Protein 9DEG (pdb70)

Foldseek 3Di:
DDLVVLLVVLVLLLVLVQVLLCLQVVDDGDVVLSVLVSVLLSVVCVVCVVCNVVSSVLSVLNSVLSVVCVVVSDHHLVVSVVSQVVVHDVSVVSQVVSLVSSLVSLVVCLPVVCVVVVHDSVLSVQLSVQQVVCVVVSNGRSNSNVVSVVVRVVVVD/DDLVVLLVVLPLLLVLVQVLLCLLQVHDGDVVLSVLVSVLSSVVCVVCVVCNVVVSVLSVLNSVLSVVCVVVSDHHLVSSVVSQVVVPVVSVVSQVVSLVSSLVSLVVCLPVVCVSVVHDSVLSVQLSVQLVVCVVVSRGSSNRNVVSVVVRVVVVD

B-factor: mean 33.16, std 9.12, range [16.99, 82.11]

Secondary structure (DSSP, 8-state):
--HHHHHHHTHHHHHHHHHHHHHHHTS---HHHHHHHHHHHHHHHHH-GGGHHHHHHHHHHHHHHHHHHHHTT--SHHHHHHHHHHH-HHHHHHHHHHHHHHHHHHHH-HHHHHHHHT--HHHHHHHHHHHHHHHHTTS-HHHHHHHHHHHHHHTT-/--HHHHHHHTHHHHHHHHHHHHHHHT----HHHHHHHHHHHHHHHHH-GGGHHHHHHHHHHHHHHHHHHHHTT--SHHHHHHHHHHH-HHHHHHHHHHHHHHHHHHHH-HHHHHHHHT--HHHHHHHHHHHHHHHHTTS-HHHHHHHHHHHHHHTT-

Radius of gyration: 20.29 Å; Cα contacts (8 Å, |Δi|>4): 354; chains: 2; bounding box: 41×62×37 Å

Structure (mmCIF, N/CA/C/O backbone):
data_9DEG
#
_entry.id   9DEG
#
_cell.length_a   35.811
_cell.length_b   82.032
_cell.length_c   101.875
_cell.angle_alpha   90.000
_cell.angle_beta   90.000
_cell.angle_gamma   90.000
#
_symmetry.space_group_name_H-M   'P 21 21 21'
#
loop_
_entity.id
_entity.type
_entity.pdbx_description
1 polymer Win1
2 non-polymer 'ACETATE ION'
3 water water
#
loop_
_atom_site.group_PDB
_atom_site.id
_atom_site.type_symbol
_atom_site.label_atom_id
_atom_site.label_alt_id
_atom_site.label_comp_id
_atom_site.label_asym_id
_atom_site.label_entity_id
_atom_site.label_seq_id
_atom_site.pdbx_PDB_ins_code
_atom_site.Cartn_x
_atom_site.Cartn_y
_atom_site.Cartn_z
_atom_site.occupancy
_atom_site.B_iso_or_equiv
_atom_site.auth_seq_id
_atom_site.auth_comp_id
_atom_site.auth_asym_id
_atom_site.auth_atom_id
_atom_site.pdbx_PDB_model_num
ATOM 1 N N . LEU A 1 1 ? 1.28300 2.01100 0.31300 1.000 44.18002 1 LEU A N 1
ATOM 2 C CA . LEU A 1 1 ? 2.64100 1.47300 0.23500 1.000 49.44919 1 LEU A CA 1
ATOM 3 C C . LEU A 1 1 ? 3.05800 1.26600 -1.22600 1.000 47.84691 1 LEU A C 1
ATOM 4 O O . LEU A 1 1 ? 3.96400 1.94400 -1.71000 1.000 50.84039 1 LEU A O 1
ATOM 9 N N . SER A 1 2 ? 2.40200 0.35200 -1.93600 1.000 46.10433 2 SER A N 1
ATOM 10 C CA . SER A 1 2 ? 2.73100 0.10900 -3.33600 1.000 42.24475 2 SER A CA 1
ATOM 11 C C . SER A 1 2 ? 1.98300 1.08100 -4.25200 1.000 43.44397 2 SER A C 1
ATOM 12 O O . SER A 1 2 ? 1.02000 1.74100 -3.84100 1.000 42.08880 2 SER A O 1
ATOM 15 N N . ASP A 1 3 ? 2.44900 1.16400 -5.50800 1.000 34.63081 3 ASP A N 1
ATOM 16 C CA . ASP A 1 3 ? 1.83900 2.06000 -6.49300 1.000 39.90063 3 ASP A CA 1
ATOM 17 C C . ASP A 1 3 ? 0.35500 1.76300 -6.68400 1.000 43.06644 3 ASP A C 1
ATOM 18 O O . ASP A 1 3 ? -0.47200 2.68200 -6.75400 1.000 42.71161 3 ASP A O 1
ATOM 23 N N . ARG A 1 4 ? 0.00400 0.48400 -6.80900 1.000 45.91415 4 ARG A N 1
ATOM 24 C CA . ARG A 1 4 ? -1.40100 0.12100 -6.96200 1.000 44.55510 4 ARG A CA 1
ATOM 25 C C . ARG A 1 4 ? -2.19700 0.48200 -5.71700 1.000 38.15817 4 ARG A C 1
ATOM 26 O O . ARG A 1 4 ? -3.34100 0.94400 -5.81100 1.000 41.21806 4 ARG A O 1
ATOM 34 N N . GLU A 1 5 ? -1.60800 0.27200 -4.53800 1.000 39.18866 5 GLU A N 1
ATOM 35 C CA . GLU A 1 5 ? -2.26800 0.66800 -3.30100 1.000 37.84240 5 GLU A CA 1
ATOM 36 C C . GLU A 1 5 ? -2.41700 2.18300 -3.21400 1.000 36.80927 5 GLU A C 1
ATOM 37 O O . GLU A 1 5 ? -3.42700 2.68000 -2.69800 1.000 36.16918 5 GLU A O 1
ATOM 43 N N . LEU A 1 6 ? -1.41400 2.94000 -3.68300 1.000 33.72028 6 LEU A N 1
ATOM 44 C CA . LEU A 1 6 ? -1.58800 4.39200 -3.75700 1.000 36.16304 6 LEU A CA 1
ATOM 45 C C . LEU A 1 6 ? -2.81100 4.73700 -4.59400 1.000 32.00127 6 LEU A C 1
ATOM 46 O O . LEU A 1 6 ? -3.68500 5.49200 -4.15700 1.000 29.27951 6 LEU A O 1
ATOM 51 N N . GLU A 1 7 ? -2.91300 4.14800 -5.78800 1.000 32.16315 7 GLU A N 1
ATOM 52 C CA . GLU A 1 7 ? -4.01500 4.49900 -6.67900 1.000 36.36415 7 GLU A CA 1
ATOM 53 C C . GLU A 1 7 ? -5.36100 4.15300 -6.05600 1.000 32.02372 7 GLU A C 1
ATOM 54 O O . GLU A 1 7 ? -6.30700 4.95700 -6.10100 1.000 26.27335 7 GLU A O 1
ATOM 60 N N . ALA A 1 8 ? -5.46300 2.95100 -5.47800 1.000 30.25284 8 ALA A N 1
ATOM 61 C CA . ALA A 1 8 ? -6.68600 2.53200 -4.79700 1.000 34.67280 8 ALA A CA 1
ATOM 62 C C . ALA A 1 8 ? -7.04500 3.47700 -3.65600 1.000 31.42870 8 ALA A C 1
ATOM 63 O O . ALA A 1 8 ? -8.21400 3.85500 -3.49400 1.000 26.34722 8 ALA A O 1
ATOM 65 N N . SER A 1 9 ? -6.05400 3.86900 -2.85300 1.000 28.89949 9 SER A N 1
ATOM 66 C CA . SER A 1 9 ? -6.33000 4.76700 -1.74000 1.000 33.44462 9 SER A CA 1
ATOM 67 C C . SER A 1 9 ? -6.82500 6.12800 -2.21900 1.000 35.72912 9 SER A C 1
ATOM 68 O O . SER A 1 9 ? -7.49400 6.83500 -1.46000 1.000 31.06979 9 SER A O 1
ATOM 71 N N . LEU A 1 10 ? -6.51100 6.49800 -3.46200 1.000 28.21319 10 LEU A N 1
ATOM 72 C CA . LEU A 1 10 ? -6.93900 7.73900 -4.09300 1.000 30.73720 10 LEU A CA 1
ATOM 73 C C . LEU A 1 10 ? -8.23900 7.58400 -4.87700 1.000 32.82246 10 LEU A C 1
ATOM 74 O O . LEU A 1 10 ? -8.53400 8.42000 -5.73800 1.000 24.61797 10 LEU A O 1
ATOM 79 N N . GLN A 1 11 ? -9.00400 6.52600 -4.59800 1.000 26.25616 11 GLN A N 1
ATOM 80 C CA . GLN A 1 11 ? -10.21900 6.24500 -5.34800 1.000 28.52997 11 GLN A CA 1
ATOM 81 C C . GLN A 1 11 ? -11.17000 7.43700 -5.37400 1.000 28.36873 11 GLN A C 1
ATOM 82 O O . GLN A 1 11 ? -11.81200 7.69700 -6.39800 1.000 25.99279 11 GLN A O 1
ATOM 88 N N . ALA A 1 12 ? -11.28200 8.16500 -4.24800 1.000 26.35952 12 ALA A N 1
ATOM 89 C CA . ALA A 1 12 ? -12.14200 9.35000 -4.18900 1.000 33.56952 12 ALA A CA 1
ATOM 90 C C . ALA A 1 12 ? -11.70600 10.42700 -5.17000 1.000 31.12889 12 ALA A C 1
ATOM 91 O O . ALA A 1 12 ? -12.55100 11.16400 -5.68100 1.000 27.58471 12 ALA A O 1
ATOM 93 N N . PHE A 1 13 ? -10.40100 10.55100 -5.42600 1.000 27.42344 13 PHE A N 1
ATOM 94 C CA . PHE A 1 13 ? -9.93500 11.55100 -6.38100 1.000 27.57589 13 PHE A CA 1
ATOM 95 C C . PHE A 1 13 ? -10.44800 11.25100 -7.78700 1.000 29.85533 13 PHE A C 1
ATOM 96 O O . PHE A 1 13 ? -11.02000 12.12700 -8.45500 1.000 24.95239 13 PHE A O 1
ATOM 104 N N . PHE A 1 14 ? -10.19400 10.02300 -8.27600 1.000 22.38872 14 PHE A N 1
ATOM 105 C CA . PHE A 1 14 ? -10.58500 9.65300 -9.63400 1.000 27.38927 14 PHE A CA 1
ATOM 106 C C . PHE A 1 14 ? -12.09000 9.77000 -9.82700 1.000 26.31522 14 PHE A C 1
ATOM 107 O O . PHE A 1 14 ? -12.55000 10.16100 -10.90700 1.000 28.00754 14 PHE A O 1
ATOM 115 N N . GLU A 1 15 ? -12.86700 9.48300 -8.78600 1.000 28.57187 15 GLU A N 1
ATOM 116 C CA . GLU A 1 15 ? -14.30400 9.68400 -8.86900 1.000 28.79314 15 GLU A CA 1
ATOM 117 C C . GLU A 1 15 ? -14.65100 11.16400 -9.00200 1.000 28.36517 15 GLU A C 1
ATOM 118 O O . GLU A 1 15 ? -15.45600 11.54600 -9.85500 1.000 21.98871 15 GLU A O 1
ATOM 124 N N . VAL A 1 16 ? -14.08900 12.02000 -8.14300 1.000 23.77426 16 VAL A N 1
ATOM 125 C CA . VAL A 1 16 ? -14.53100 13.41000 -8.23400 1.000 28.08609 16 VAL A CA 1
ATOM 126 C C . VAL A 1 16 ? -13.89100 14.08300 -9.44500 1.000 25.87589 16 VAL A C 1
ATOM 127 O O . VAL A 1 16 ? -14.46600 15.01900 -10.01400 1.000 27.35545 16 VAL A O 1
ATOM 131 N N . HIS A 1 17 ? -12.72200 13.59700 -9.88800 1.000 22.46483 17 HIS A N 1
ATOM 132 C CA . HIS A 1 17 ? -12.07500 14.19800 -11.05000 1.000 25.90275 17 HIS A CA 1
ATOM 133 C C . HIS A 1 17 ? -12.87400 13.92400 -12.31300 1.000 28.38619 17 HIS A C 1
ATOM 134 O O . HIS A 1 17 ? -13.15600 14.84500 -13.08000 1.000 25.94739 17 HIS A O 1
ATOM 141 N N . THR A 1 18 ? -13.29100 12.66900 -12.53200 1.000 24.59579 18 THR A N 1
ATOM 142 C CA . THR A 1 18 ? -14.08000 12.41000 -13.72900 1.000 26.26326 18 THR A CA 1
ATOM 143 C C . THR A 1 18 ? -15.46000 13.05800 -13.63100 1.000 25.58866 18 THR A C 1
ATOM 144 O O . THR A 1 18 ? -15.96300 13.58400 -14.62200 1.000 25.16534 18 THR A O 1
ATOM 148 N N . ARG A 1 19 ? -16.06600 13.08500 -12.44200 1.000 24.84069 19 ARG A N 1
ATOM 149 C CA . ARG A 1 19 ? -17.39400 13.68100 -12.33400 1.000 31.77275 19 ARG A CA 1
ATOM 150 C C . ARG A 1 19 ? -17.34400 15.19100 -12.55600 1.000 28.79869 19 ARG A C 1
ATOM 151 O O . ARG A 1 19 ? -18.20300 15.75100 -13.25300 1.000 22.11132 19 ARG A O 1
ATOM 159 N N . LEU A 1 20 ? -16.34300 15.86600 -11.98600 1.000 26.41699 20 LEU A N 1
ATOM 160 C CA . LEU A 1 20 ? -16.21100 17.30000 -12.21800 1.000 26.11345 20 LEU A CA 1
ATOM 161 C C . LEU A 1 20 ? -15.94700 17.59400 -13.69700 1.000 25.66968 20 LEU A C 1
ATOM 162 O O . LEU A 1 20 ? -16.64000 18.41300 -14.30200 1.000 23.79593 20 LEU A O 1
ATOM 167 N N . VAL A 1 21 ? -14.97700 16.90400 -14.31200 1.000 26.29401 21 VAL A N 1
ATOM 168 C CA . VAL A 1 21 ? -14.65600 17.18800 -15.71500 1.000 23.33572 21 VAL A CA 1
ATOM 169 C C . VAL A 1 21 ? -15.86800 16.97300 -16.61700 1.000 22.88271 21 VAL A C 1
ATOM 170 O O . VAL A 1 21 ? -16.08300 17.72600 -17.57600 1.000 24.22207 21 VAL A O 1
ATOM 174 N N . HIS A 1 22 ? -16.66400 15.93800 -16.35100 1.000 26.46212 22 HIS A N 1
ATOM 175 C CA . HIS A 1 22 ? -17.83000 15.69000 -17.20100 1.000 27.60191 22 HIS A CA 1
ATOM 176 C C . HIS A 1 22 ? -18.94300 16.68900 -16.91600 1.000 28.15835 22 HIS A C 1
ATOM 177 O O . HIS A 1 22 ? -19.73900 16.99700 -17.81200 1.000 26.01379 22 HIS A O 1
ATOM 184 N N . ARG A 1 23 ? -19.02100 17.18300 -15.67400 1.000 23.17130 23 ARG A N 1
ATOM 185 C CA . ARG A 1 23 ? -19.93000 18.27800 -15.35400 1.000 29.81117 23 ARG A CA 1
ATOM 186 C C . ARG A 1 23 ? -19.55900 19.52300 -16.15000 1.000 28.56086 23 ARG A C 1
ATOM 187 O O . ARG A 1 23 ? -20.41400 20.14100 -16.78900 1.000 23.19811 23 ARG A O 1
ATOM 195 N N . LEU A 1 24 ? -18.26800 19.88500 -16.13900 1.000 24.48751 24 LEU A N 1
ATOM 196 C CA . LEU A 1 24 ? -17.77900 20.98400 -16.96500 1.000 24.75993 24 LEU A CA 1
ATOM 197 C C . LEU A 1 24 ? -18.13900 20.79200 -18.43400 1.000 27.35802 24 LEU A C 1
ATOM 198 O O . LEU A 1 24 ? -18.62700 21.72500 -19.08700 1.000 24.08070 24 LEU A O 1
ATOM 203 N N . ALA A 1 25 ? -17.90400 19.58000 -18.97500 1.000 24.88898 25 ALA A N 1
ATOM 204 C CA . ALA A 1 25 ? -18.18200 19.31700 -20.38900 1.000 22.98998 25 ALA A CA 1
ATOM 205 C C . ALA A 1 25 ? -19.67400 19.17000 -20.67300 1.000 22.42478 25 ALA A C 1
ATOM 206 O O . ALA A 1 25 ? -20.09700 19.32600 -21.82400 1.000 30.59631 25 ALA A O 1
ATOM 208 N N . GLY A 1 26 ? -20.47700 18.87300 -19.66200 1.000 21.20962 26 GLY A N 1
ATOM 209 C CA . GLY A 1 26 ? -21.90000 18.68000 -19.87400 1.000 22.87405 26 GLY A CA 1
ATOM 210 C C . GLY A 1 26 ? -22.27800 17.42100 -20.62600 1.000 32.87361 26 GLY A C 1
ATOM 211 O O . GLY A 1 26 ? -23.28100 17.42000 -21.35300 1.000 33.13544 26 GLY A O 1
ATOM 212 N N . ILE A 1 27 ? -21.51300 16.33600 -20.46800 1.000 27.85811 27 ILE A N 1
ATOM 213 C CA . ILE A 1 27 ? -21.75700 15.11000 -21.22300 1.000 34.38050 27 ILE A CA 1
ATOM 214 C C . ILE A 1 27 ? -21.77400 13.90200 -20.29200 1.000 33.99001 27 ILE A C 1
ATOM 215 O O . ILE A 1 27 ? -21.29800 13.95600 -19.15600 1.000 28.71651 27 ILE A O 1
ATOM 220 N N . GLU A 1 28 ? -22.35700 12.80900 -20.79700 1.000 37.68906 28 GLU A N 1
ATOM 221 C CA . GLU A 1 28 ? -22.37700 11.52600 -20.10600 1.000 43.38424 28 GLU A CA 1
ATOM 222 C C . GLU A 1 28 ? -20.95600 11.00600 -19.88900 1.000 33.76828 28 GLU A C 1
ATOM 223 O O . GLU A 1 28 ? -20.06800 11.25000 -20.71100 1.000 29.71081 28 GLU A O 1
ATOM 229 N N . PRO A 1 29 ? -20.74100 10.22100 -18.83400 1.000 37.63869 29 PRO A N 1
ATOM 230 C CA . PRO A 1 29 ? -19.39300 9.71000 -18.54200 1.000 34.28393 29 PRO A CA 1
ATOM 231 C C . PRO A 1 29 ? -18.83600 8.86500 -19.68400 1.000 30.78323 29 PRO A C 1
ATOM 232 O O . PRO A 1 29 ? -19.49300 7.95100 -20.18500 1.000 31.10510 29 PRO A O 1
ATOM 236 N N . ASP A 1 30 ? -17.62300 9.21100 -20.11600 1.000 32.43201 30 ASP A N 1
ATOM 237 C CA . ASP A 1 30 ? -16.80100 8.34600 -20.94800 1.000 25.60065 30 ASP A CA 1
ATOM 238 C C . ASP A 1 30 ? -15.86300 7.60700 -20.00400 1.000 29.94686 30 ASP A C 1
ATOM 239 O O . ASP A 1 30 ? -14.99000 8.25000 -19.38500 1.000 27.61792 30 ASP A O 1
ATOM 244 N N . PRO A 1 31 ? -16.01700 6.28700 -19.83000 1.000 28.58631 31 PRO A N 1
ATOM 245 C CA . PRO A 1 31 ? -15.13700 5.55500 -18.89600 1.000 29.35214 31 PRO A CA 1
ATOM 246 C C . PRO A 1 31 ? -13.66700 5.66600 -19.23800 1.000 21.26385 31 PRO A C 1
ATOM 247 O O . PRO A 1 31 ? -12.81500 5.55200 -18.34500 1.000 23.85146 31 PRO A O 1
ATOM 251 N N . ARG A 1 32 ? -13.34000 5.91100 -20.50100 1.000 22.14358 32 ARG A N 1
ATOM 252 C CA . ARG A 1 32 ? -11.94000 5.94200 -20.89500 1.000 25.25214 32 ARG A CA 1
ATOM 253 C C . ARG A 1 32 ? -11.19900 7.13700 -20.32300 1.000 23.52424 32 ARG A C 1
ATOM 254 O O . ARG A 1 32 ? -9.96700 7.08300 -20.20400 1.000 21.21620 32 ARG A O 1
ATOM 262 N N . PHE A 1 33 ? -11.90800 8.20000 -19.92700 1.000 25.02997 33 PHE A N 1
ATOM 263 C CA . PHE A 1 33 ? -11.22200 9.28700 -19.23000 1.000 22.33872 33 PHE A CA 1
ATOM 264 C C . PHE A 1 33 ? -10.61500 8.79800 -17.91300 1.000 19.26883 33 PHE A C 1
ATOM 265 O O . PHE A 1 33 ? -9.42300 8.99700 -17.65300 1.000 21.87788 33 PHE A O 1
ATOM 273 N N . GLU A 1 34 ? -11.41000 8.14700 -17.06500 1.000 23.58414 34 GLU A N 1
ATOM 274 C CA . GLU A 1 34 ? -10.87400 7.68600 -15.77600 1.000 21.54252 34 GLU A CA 1
ATOM 275 C C . GLU A 1 34 ? -9.76600 6.64000 -15.95100 1.000 24.05559 34 GLU A C 1
ATOM 276 O O . GLU A 1 34 ? -8.81600 6.59500 -15.16000 1.000 26.00891 34 GLU A O 1
ATOM 282 N N . ILE A 1 35 ? -9.87400 5.79200 -16.97300 1.000 19.86445 35 ILE A N 1
ATOM 283 C CA . ILE A 1 35 ? -8.79000 4.87400 -17.32800 1.000 21.96982 35 ILE A CA 1
ATOM 284 C C . ILE A 1 35 ? -7.50600 5.64000 -17.60000 1.000 23.37907 35 ILE A C 1
ATOM 285 O O . ILE A 1 35 ? -6.44100 5.31500 -17.06700 1.000 22.71955 35 ILE A O 1
ATOM 290 N N . LEU A 1 36 ? -7.59100 6.66000 -18.46000 1.000 20.05679 36 LEU A N 1
ATOM 291 C CA . LEU A 1 36 ? -6.44400 7.51300 -18.75300 1.000 22.05428 36 LEU A CA 1
ATOM 292 C C . LEU A 1 36 ? -5.91900 8.19800 -17.49700 1.000 24.67569 36 LEU A C 1
ATOM 293 O O . LEU A 1 36 ? -4.71200 8.17000 -17.22000 1.000 25.22565 36 LEU A O 1
ATOM 298 N N . ASP A 1 37 ? -6.81700 8.85500 -16.74900 1.000 23.20780 37 ASP A N 1
ATOM 299 C CA . ASP A 1 37 ? -6.46800 9.52400 -15.49400 1.000 20.07750 37 ASP A CA 1
ATOM 300 C C . ASP A 1 37 ? -5.64200 8.60200 -14.59600 1.000 25.51477 37 ASP A C 1
ATOM 301 O O . ASP A 1 37 ? -4.60500 9.00400 -14.05600 1.000 24.90321 37 ASP A O 1
ATOM 306 N N . LYS A 1 38 ? -6.09500 7.35100 -14.43300 1.000 21.14952 38 LYS A N 1
ATOM 307 C CA . LYS A 1 38 ? -5.43100 6.41800 -13.51300 1.000 24.76405 38 LYS A CA 1
ATOM 308 C C . LYS A 1 38 ? -4.07700 5.97700 -14.04500 1.000 25.71303 38 LYS A C 1
ATOM 309 O O . LYS A 1 38 ? -3.11600 5.86000 -13.28100 1.000 29.15527 38 LYS A O 1
ATOM 315 N N . TYR A 1 39 ? -3.98500 5.72600 -15.35100 1.000 25.10722 39 TYR A N 1
ATOM 316 C CA . TYR A 1 39 ? -2.70200 5.40600 -15.96600 1.000 27.68703 39 TYR A CA 1
ATOM 317 C C . TYR A 1 39 ? -1.70200 6.53800 -15.78100 1.000 28.95026 39 TYR A C 1
ATOM 318 O O . TYR A 1 39 ? -0.54400 6.30100 -15.42600 1.000 29.29700 39 TYR A O 1
ATOM 327 N N . ILE A 1 40 ? -2.13500 7.78100 -16.02900 1.000 20.96861 40 ILE A N 1
ATOM 328 C CA . ILE A 1 40 ? -1.26700 8.94700 -15.84800 1.000 25.98097 40 ILE A CA 1
ATOM 329 C C . ILE A 1 40 ? -0.73400 9.03300 -14.41200 1.000 30.63905 40 ILE A C 1
ATOM 330 O O . ILE A 1 40 ? 0.44900 9.32700 -14.19300 1.000 30.40934 40 ILE A O 1
ATOM 335 N N . PHE A 1 41 ? -1.59600 8.80600 -13.41200 1.000 26.89532 41 PHE A N 1
ATOM 336 C CA . PHE A 1 41 ? -1.13400 8.81500 -12.02800 1.000 27.27734 41 PHE A CA 1
ATOM 337 C C . PHE A 1 41 ? -0.10300 7.71500 -11.78200 1.000 29.26144 41 PHE A C 1
ATOM 338 O O . PHE A 1 41 ? 0.95200 7.95800 -11.18100 1.000 27.67733 41 PHE A O 1
ATOM 346 N N . ARG A 1 42 ? -0.39200 6.49400 -12.23700 1.000 25.59773 42 ARG A N 1
ATOM 347 C CA . ARG A 1 42 ? 0.57800 5.41300 -12.09500 1.000 29.97013 42 ARG A CA 1
ATOM 348 C C . ARG A 1 42 ? 1.92900 5.79400 -12.69600 1.000 31.56721 42 ARG A C 1
ATOM 349 O O . ARG A 1 42 ? 2.97900 5.50200 -12.11700 1.000 34.52053 42 ARG A O 1
ATOM 357 N N . GLN A 1 43 ? 1.92100 6.46100 -13.85200 1.000 27.84565 43 GLN A N 1
ATOM 358 C CA . GLN A 1 43 ? 3.17700 6.80400 -14.51600 1.000 32.02248 43 GLN A CA 1
ATOM 359 C C . GLN A 1 43 ? 3.95100 7.87500 -13.74400 1.000 32.36870 43 GLN A C 1
ATOM 360 O O . GLN A 1 43 ? 5.18400 7.81300 -13.64300 1.000 27.89994 43 GLN A O 1
ATOM 366 N N . ILE A 1 44 ? 3.25000 8.87900 -13.21600 1.000 31.30789 44 ILE A N 1
ATOM 367 C CA . ILE A 1 44 ? 3.91900 9.93100 -12.44900 1.000 31.81454 44 ILE A CA 1
ATOM 368 C C . ILE A 1 44 ? 4.65400 9.33100 -11.25400 1.000 32.27048 44 ILE A C 1
ATOM 369 O O . ILE A 1 44 ? 5.84700 9.58700 -11.04400 1.000 34.88369 44 ILE A O 1
ATOM 374 N N . VAL A 1 45 ? 3.97300 8.48000 -10.48100 1.000 33.44810 45 VAL A N 1
ATOM 375 C CA . VAL A 1 45 ? 4.60400 7.95900 -9.26700 1.000 37.95152 45 VAL A CA 1
ATOM 376 C C . VAL A 1 45 ? 5.69500 6.94200 -9.59800 1.000 41.37239 45 VAL A C 1
ATOM 377 O O . VAL A 1 45 ? 6.69800 6.85200 -8.87900 1.000 39.33526 45 VAL A O 1
ATOM 381 N N . ALA A 1 46 ? 5.54000 6.17000 -10.68600 1.000 36.32735 46 ALA A N 1
ATOM 382 C CA . ALA A 1 46 ? 6.60300 5.25000 -11.08300 1.000 39.15923 46 ALA A CA 1
ATOM 383 C C . ALA A 1 46 ? 7.81000 5.99700 -11.64500 1.000 37.19985 46 ALA A C 1
ATOM 384 O O . ALA A 1 46 ? 8.94900 5.54400 -11.49100 1.000 43.06437 46 ALA A O 1
ATOM 386 N N . ASP A 1 47 ? 7.58700 7.14100 -12.27700 1.000 33.67282 47 ASP A N 1
ATOM 387 C CA . ASP A 1 47 ? 8.70100 7.89400 -12.83700 1.000 38.22342 47 ASP A CA 1
ATOM 388 C C . ASP A 1 47 ? 9.38000 8.77900 -11.80100 1.000 42.42624 47 ASP A C 1
ATOM 389 O O . ASP A 1 47 ? 10.57500 9.07400 -11.94600 1.000 42.96517 47 ASP A O 1
ATOM 394 N N . ASN A 1 48 ? 8.65200 9.20800 -10.76300 1.000 40.12522 48 ASN A N 1
ATOM 395 C CA . ASN A 1 48 ? 9.18300 10.07300 -9.70600 1.000 41.76039 48 ASN A CA 1
ATOM 396 C C . ASN A 1 48 ? 9.06600 9.38800 -8.34200 1.000 41.99294 48 ASN A C 1
ATOM 397 O O . ASN A 1 48 ? 8.40600 9.90900 -7.43900 1.000 35.33226 48 ASN A O 1
ATOM 402 N N . PRO A 1 49 ? 9.70600 8.22700 -8.15300 1.000 42.97863 49 PRO A N 1
ATOM 403 C CA . PRO A 1 49 ? 9.45300 7.46500 -6.91400 1.000 42.16108 49 PRO A CA 1
ATOM 404 C C . PRO A 1 49 ? 9.87200 8.21300 -5.65700 1.000 42.57685 49 PRO A C 1
ATOM 405 O O . PRO A 1 49 ? 9.16300 8.16500 -4.64500 1.000 34.48586 49 PRO A O 1
ATOM 409 N N . GLU A 1 50 ? 10.98700 8.94700 -5.71300 1.000 45.82994 50 GLU A N 1
ATOM 410 C CA . GLU A 1 50 ? 11.41800 9.77400 -4.59000 1.000 45.68860 50 GLU A CA 1
ATOM 411 C C . GLU A 1 50 ? 10.38300 10.81500 -4.18700 1.000 43.40206 50 GLU A C 1
ATOM 412 O O . GLU A 1 50 ? 10.54400 11.44100 -3.13600 1.000 45.64062 50 GLU A O 1
ATOM 418 N N . GLU A 1 51 ? 9.33200 11.01400 -4.98300 1.000 37.11944 51 GLU A N 1
ATOM 419 C CA . GLU A 1 51 ? 8.38400 12.09800 -4.76900 1.000 40.04887 51 GLU A CA 1
ATOM 420 C C . GLU A 1 51 ? 6.96400 11.59800 -4.57000 1.000 37.56827 51 GLU A C 1
ATOM 421 O O . GLU A 1 51 ? 6.02300 12.40300 -4.59500 1.000 37.73208 51 GLU A O 1
ATOM 427 N N . ARG A 1 52 ? 6.79300 10.30000 -4.32800 1.000 30.70070 52 ARG A N 1
ATOM 428 C CA . ARG A 1 52 ? 5.47500 9.68300 -4.43500 1.000 37.50254 52 ARG A CA 1
ATOM 429 C C . ARG A 1 52 ? 4.52000 10.14700 -3.33900 1.000 37.35327 52 ARG A C 1
ATOM 430 O O . ARG A 1 52 ? 3.31000 10.26200 -3.59000 1.000 33.02180 52 ARG A O 1
ATOM 438 N N . GLU A 1 53 ? 5.02500 10.41700 -2.12700 1.000 29.15746 53 GLU A N 1
ATOM 439 C CA . GLU A 1 53 ? 4.15200 10.95300 -1.08600 1.000 32.34021 53 GLU A CA 1
ATOM 440 C C . GLU A 1 53 ? 3.72000 12.38200 -1.41700 1.000 29.91358 53 GLU A C 1
ATOM 441 O O . GLU A 1 53 ? 2.55200 12.74100 -1.22100 1.000 30.13383 53 GLU A O 1
ATOM 447 N N . LYS A 1 54 ? 4.62800 13.20900 -1.94500 1.000 26.44455 54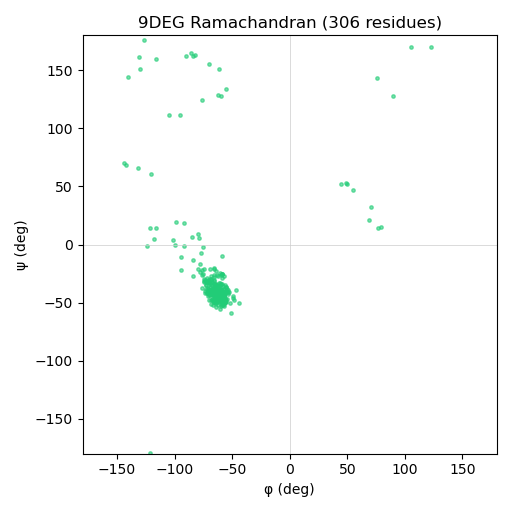 LYS A N 1
ATOM 448 C CA . LYS A 1 54 ? 4.20400 14.54000 -2.38600 1.000 31.32090 54 LYS A CA 1
ATOM 449 C C . LYS A 1 54 ? 3.13500 14.44600 -3.48200 1.000 30.27285 54 LYS A C 1
ATOM 450 O O . LYS A 1 54 ? 2.12600 15.16600 -3.43900 1.000 27.71537 54 LYS A O 1
ATOM 456 N N . ILE A 1 55 ? 3.33900 13.56500 -4.47000 1.000 29.48125 55 ILE A N 1
ATOM 457 C CA . ILE A 1 55 ? 2.33200 13.35900 -5.51000 1.000 27.31974 55 ILE A CA 1
ATOM 458 C C . ILE A 1 55 ? 1.03700 12.83400 -4.91000 1.000 26.84429 55 ILE A C 1
ATOM 459 O O . ILE A 1 55 ? -0.05700 13.26000 -5.30000 1.000 26.12790 55 ILE A O 1
ATOM 464 N N . ARG A 1 56 ? 1.13400 11.92100 -3.93600 1.000 29.77112 56 ARG A N 1
ATOM 465 C CA . ARG A 1 56 ? -0.07200 11.35400 -3.34400 1.000 29.21017 56 ARG A CA 1
ATOM 466 C C . ARG A 1 56 ? -0.88100 12.42800 -2.64200 1.000 25.65759 56 ARG A C 1
ATOM 467 O O . ARG A 1 56 ? -2.09400 12.54000 -2.85500 1.000 26.28043 56 ARG A O 1
ATOM 475 N N . LEU A 1 57 ? -0.22500 13.24300 -1.80400 1.000 24.94368 57 LEU A N 1
ATOM 476 C CA . LEU A 1 57 ? -0.98700 14.24200 -1.05500 1.000 24.42191 57 LEU A CA 1
ATOM 477 C C . LEU A 1 57 ? -1.52500 15.34200 -1.96600 1.000 21.51258 57 LEU A C 1
ATOM 478 O O . LEU A 1 57 ? -2.59800 15.88800 -1.69400 1.000 24.55706 57 LEU A O 1
ATOM 483 N N . ASP A 1 58 ? -0.83100 15.65500 -3.07000 1.000 26.86454 58 ASP A N 1
ATOM 484 C CA . ASP A 1 58 ? -1.36200 16.63800 -4.02100 1.000 29.90009 58 ASP A CA 1
ATOM 485 C C . ASP A 1 58 ? -2.67700 16.16100 -4.64300 1.000 27.18846 58 ASP A C 1
ATOM 486 O O . ASP A 1 58 ? -3.65200 16.92100 -4.72900 1.000 26.80332 58 ASP A O 1
ATOM 491 N N . TYR A 1 59 ? -2.71600 14.89900 -5.08500 1.000 26.31260 59 TYR A N 1
ATOM 492 C CA . TYR A 1 59 ? -3.95800 14.30100 -5.57400 1.000 26.95555 59 TYR A CA 1
ATOM 493 C C . TYR A 1 59 ? -5.02900 14.27800 -4.48900 1.000 27.30274 59 TYR A C 1
ATOM 494 O O . TYR A 1 59 ? -6.19700 14.59800 -4.75500 1.000 27.36299 59 TYR A O 1
ATOM 503 N N . GLY A 1 60 ? -4.64800 13.88600 -3.26300 1.000 29.72639 60 GLY A N 1
ATOM 504 C CA . GLY A 1 60 ? -5.59200 13.90300 -2.15600 1.000 23.59486 60 GLY A CA 1
ATOM 505 C C . GLY A 1 60 ? -6.11300 15.29400 -1.86600 1.000 27.00532 60 GLY A C 1
ATOM 506 O O . GLY A 1 60 ? -7.29100 15.47500 -1.54700 1.000 31.47660 60 GLY A O 1
ATOM 507 N N . ARG A 1 61 ? -5.24100 16.29800 -1.96000 1.000 22.35498 61 ARG A N 1
ATOM 508 C CA . ARG A 1 61 ? -5.70100 17.67600 -1.83000 1.000 25.09752 61 ARG A CA 1
ATOM 509 C C . ARG A 1 61 ? -6.60700 18.06600 -3.00500 1.000 26.86591 61 ARG A C 1
ATOM 510 O O . ARG A 1 61 ? -7.68100 18.65000 -2.81500 1.000 24.60357 61 ARG A O 1
ATOM 518 N N . ALA A 1 62 ? -6.19800 17.73600 -4.23300 1.000 25.33509 62 ALA A N 1
ATOM 519 C CA . ALA A 1 62 ? -7.06300 17.97800 -5.39300 1.000 28.99112 62 ALA A CA 1
ATOM 520 C C . ALA A 1 62 ? -8.43300 17.31000 -5.22900 1.000 25.40858 62 ALA A C 1
ATOM 521 O O . ALA A 1 62 ? -9.46100 17.87200 -5.62900 1.000 23.64655 62 ALA A O 1
ATOM 523 N N . ALA A 1 63 ? -8.47000 16.11900 -4.62700 1.000 22.32191 63 ALA A N 1
ATOM 524 C CA . ALA A 1 63 ? -9.74200 15.43700 -4.38700 1.000 23.35198 63 ALA A CA 1
ATOM 525 C C . ALA A 1 63 ? -10.71800 16.29100 -3.57300 1.000 27.51280 63 ALA A C 1
ATOM 526 O O . ALA A 1 63 ? -11.91800 16.34700 -3.88100 1.000 24.46736 63 ALA A O 1
ATOM 528 N N . GLU A 1 64 ? -10.24000 16.91700 -2.48800 1.000 21.86772 64 GLU A N 1
ATOM 529 C CA . GLU A 1 64 ? -11.11900 17.77400 -1.70300 1.000 29.20777 64 GLU A CA 1
ATOM 530 C C . GLU A 1 64 ? -11.56800 18.98100 -2.52500 1.000 25.99888 64 GLU A C 1
ATOM 531 O O . GLU A 1 64 ? -12.75000 19.34900 -2.51400 1.000 28.79532 64 GLU A O 1
ATOM 537 N N . ILE A 1 65 ? -10.63600 19.61000 -3.24400 1.000 23.48931 65 ILE A N 1
ATOM 538 C CA . ILE A 1 65 ? -10.98800 20.77900 -4.04700 1.000 28.60096 65 ILE A CA 1
ATOM 539 C C . ILE A 1 65 ? -12.06300 20.41000 -5.06400 1.000 27.35350 65 ILE A C 1
ATOM 540 O O . ILE A 1 65 ? -13.06400 21.11800 -5.22600 1.000 24.19787 65 ILE A O 1
ATOM 545 N N . PHE A 1 66 ? -11.89700 19.26200 -5.72500 1.000 24.89653 66 PHE A N 1
ATOM 546 C CA . PHE A 1 66 ? -12.85500 18.87500 -6.75500 1.000 25.06139 66 PHE A CA 1
ATOM 547 C C . PHE A 1 66 ? -14.18700 18.50200 -6.13400 1.000 24.69164 66 PHE A C 1
ATOM 548 O O . PHE A 1 66 ? -15.24100 18.88000 -6.64800 1.000 24.77201 66 PHE A O 1
ATOM 556 N N . ARG A 1 67 ? -14.14800 17.73300 -5.04100 1.000 27.49975 67 ARG A N 1
ATOM 557 C CA . ARG A 1 67 ? -15.34600 17.38000 -4.29100 1.000 28.06848 67 ARG A CA 1
ATOM 558 C C . ARG A 1 67 ? -16.15600 18.61900 -3.92300 1.000 26.76136 67 ARG A C 1
ATOM 559 O O . ARG A 1 67 ? -17.36800 18.68800 -4.16800 1.000 26.52281 67 ARG A O 1
ATOM 567 N N . ASP A 1 68 ? -15.49100 19.62200 -3.35100 1.000 25.71475 68 ASP A N 1
ATOM 568 C CA . ASP A 1 68 ? -16.19400 20.84900 -2.99200 1.000 29.39417 68 ASP A CA 1
ATOM 569 C C . ASP A 1 68 ? -16.71100 21.57500 -4.23000 1.000 30.38210 68 ASP A C 1
ATOM 570 O O . ASP A 1 68 ? -17.82100 22.11600 -4.21200 1.000 30.11449 68 ASP A O 1
ATOM 575 N N . ALA A 1 69 ? -15.94300 21.56300 -5.32600 1.000 28.87536 69 ALA A N 1
ATOM 576 C CA . ALA A 1 69 ? -16.44400 22.12700 -6.58400 1.000 30.94699 69 ALA A CA 1
ATOM 577 C C . ALA A 1 69 ? -17.76000 21.47500 -6.99700 1.000 32.03633 69 ALA A C 1
ATOM 578 O O . ALA A 1 69 ? -18.73300 22.16400 -7.32500 1.000 29.98867 69 ALA A O 1
ATOM 580 N N . LEU A 1 70 ? -17.80300 20.13800 -6.98500 1.000 27.71721 70 LEU A N 1
ATOM 581 C CA . LEU A 1 70 ? -19.02500 19.40600 -7.32800 1.000 33.26235 70 LEU A CA 1
ATOM 582 C C . LEU A 1 70 ? -20.17900 19.75000 -6.38900 1.000 33.97622 70 LEU A C 1
ATOM 583 O O . LEU A 1 70 ? -21.31900 19.91800 -6.83400 1.000 32.85395 70 LEU A O 1
ATOM 588 N N . ALA A 1 71 ? -19.90900 19.82700 -5.08100 1.000 32.75530 71 ALA A N 1
ATOM 589 C CA . ALA A 1 71 ? -20.95700 20.18100 -4.12400 1.000 36.37792 71 ALA A CA 1
ATOM 590 C C . ALA A 1 71 ? -21.57300 21.55100 -4.41500 1.000 38.90218 71 ALA A C 1
ATOM 591 O O . ALA A 1 71 ? -22.72100 21.80200 -4.03200 1.000 44.15851 71 ALA A O 1
ATOM 593 N N . ARG A 1 72 ? -20.83700 22.44600 -5.08000 1.000 33.88257 72 ARG A N 1
ATOM 594 C CA . ARG A 1 72 ? -21.37000 23.74100 -5.49500 1.000 42.56314 72 ARG A CA 1
ATOM 595 C C . ARG A 1 72 ? -21.97200 23.71000 -6.89800 1.000 45.52342 72 ARG A C 1
ATOM 596 O O . ARG A 1 72 ? -22.46600 24.74200 -7.36500 1.000 46.49043 72 ARG A O 1
ATOM 604 N N . ASP A 1 73 ? -21.91700 22.56200 -7.57500 1.000 36.42132 73 ASP A N 1
ATOM 605 C CA . ASP A 1 73 ? -22.34100 22.41100 -8.96800 1.000 45.72022 73 ASP A CA 1
ATOM 606 C C . ASP A 1 73 ? -21.72100 23.49600 -9.85200 1.000 43.00232 73 ASP A C 1
ATOM 607 O O . ASP A 1 73 ? -22.40700 24.21900 -10.57500 1.000 42.97464 73 ASP A O 1
ATOM 612 N N . ILE A 1 74 ? -20.39500 23.62500 -9.75300 1.000 39.37181 74 ILE A N 1
ATOM 613 C CA . ILE A 1 74 ? -19.63600 24.38400 -10.73800 1.000 35.82024 74 ILE A CA 1
ATOM 614 C C . ILE A 1 74 ? -19.79800 23.71700 -12.09500 1.000 35.18823 74 ILE A C 1
ATOM 615 O O . ILE A 1 74 ? -19.54900 22.51200 -12.23800 1.000 32.95191 74 ILE A O 1
ATOM 620 N N . THR A 1 75 ? -20.18400 24.50100 -13.11300 1.000 28.37978 75 THR A N 1
ATOM 621 C CA . THR A 1 75 ? -20.35000 23.96200 -14.45700 1.000 33.21088 75 THR A CA 1
ATOM 622 C C . THR A 1 75 ? -19.531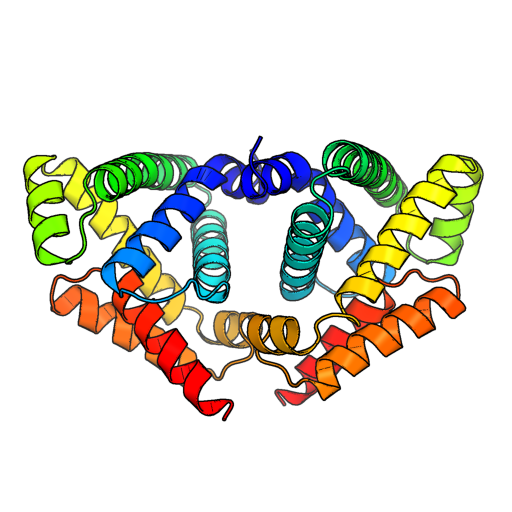00 24.67300 -15.52100 1.000 26.58457 75 THR A C 1
ATOM 623 O O . THR A 1 75 ? -19.59900 24.27400 -16.68000 1.000 29.11527 75 THR A O 1
ATOM 627 N N . THR A 1 76 ? -18.77300 25.70600 -15.18100 1.000 28.80722 76 THR A N 1
ATOM 628 C CA . THR A 1 76 ? -17.92500 26.31900 -16.18800 1.000 29.84766 76 THR A CA 1
ATOM 629 C C . THR A 1 76 ? -16.51000 26.45600 -15.64800 1.000 26.24576 76 THR A C 1
ATOM 630 O O . THR A 1 76 ? -16.31200 26.56900 -14.43600 1.000 24.88495 76 THR A O 1
ATOM 634 N N . PRO A 1 77 ? -15.50400 26.42100 -16.53100 1.000 27.65110 77 PRO A N 1
ATOM 635 C CA . PRO A 1 77 ? -14.12600 26.69000 -16.08400 1.000 26.09481 77 PRO A CA 1
ATOM 636 C C . PRO A 1 77 ? -13.98400 28.01400 -15.36600 1.000 26.02243 77 PRO A C 1
ATOM 637 O O . PRO A 1 77 ? -13.21700 28.11900 -14.40400 1.000 24.51178 77 PRO A O 1
ATOM 641 N N . GLU A 1 78 ? -14.69300 29.04700 -15.83000 1.000 28.91853 78 GLU A N 1
ATOM 642 C CA . GLU A 1 78 ? -14.55800 30.35900 -15.20700 1.000 24.65479 78 GLU A CA 1
ATOM 643 C C . GLU A 1 78 ? -15.03700 30.32000 -13.76100 1.000 25.71629 78 GLU A C 1
ATOM 644 O O . GLU A 1 78 ? -14.34900 30.79800 -12.85600 1.000 21.36042 78 GLU A O 1
ATOM 650 N N . ALA A 1 79 ? -16.22700 29.76000 -13.53000 1.000 24.31669 79 ALA A N 1
ATOM 651 C CA . ALA A 1 79 ? -16.72200 29.60900 -12.16500 1.000 24.35367 79 ALA A CA 1
ATOM 652 C C . ALA A 1 79 ? -15.77000 28.76600 -11.32100 1.000 28.19598 79 ALA A C 1
ATOM 653 O O . ALA A 1 79 ? -15.54700 29.06300 -10.14100 1.000 26.84983 79 ALA A O 1
ATOM 655 N N . PHE A 1 80 ? -15.18900 27.71300 -11.91000 1.000 29.23497 80 PHE A N 1
ATOM 656 C CA . PHE A 1 80 ? -14.22800 26.90100 -11.15900 1.000 28.26877 80 PHE A CA 1
ATOM 657 C C . PHE A 1 80 ? -12.99000 27.71400 -10.80900 1.000 26.81594 80 PHE A C 1
ATOM 658 O O . PHE A 1 80 ? -12.45300 27.59100 -9.70100 1.000 22.38460 80 PHE A O 1
ATOM 666 N N . ASN A 1 81 ? -12.50500 28.52200 -11.76300 1.000 21.38284 81 ASN A N 1
ATOM 667 C CA . ASN A 1 81 ? -11.31000 29.33300 -11.53500 1.000 26.97082 81 ASN A CA 1
ATOM 668 C C . ASN A 1 81 ? -11.51800 30.34600 -10.41300 1.000 25.23419 81 ASN A C 1
ATOM 669 O O . ASN A 1 81 ? -10.62400 30.55200 -9.58500 1.000 28.91039 81 ASN A O 1
ATOM 674 N N . ALA A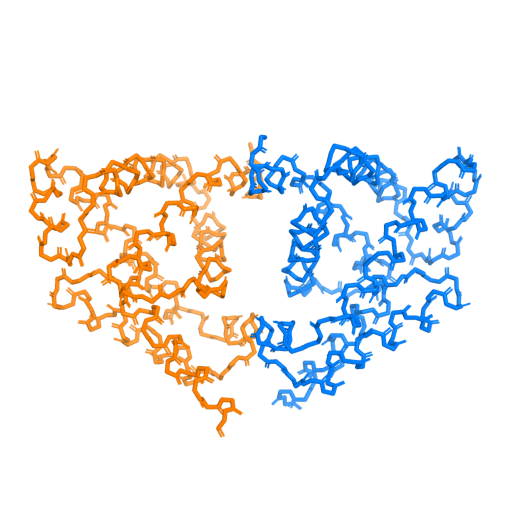 1 82 ? -12.68600 30.99700 -10.37400 1.000 25.01586 82 ALA A N 1
ATOM 675 C CA . ALA A 1 82 ? -12.96600 31.96000 -9.30200 1.000 29.46341 82 ALA A CA 1
ATOM 676 C C . ALA A 1 82 ? -13.04100 31.26100 -7.95200 1.000 32.10701 82 ALA A C 1
ATOM 677 O O . ALA A 1 82 ? -12.54300 31.77600 -6.94000 1.000 29.91592 82 ALA A O 1
ATOM 679 N N . TYR A 1 83 ? -13.67900 30.09500 -7.92000 1.000 28.65454 83 TYR A N 1
ATOM 680 C CA . TYR A 1 83 ? -13.69900 29.29200 -6.70500 1.000 27.95857 83 TYR A CA 1
ATOM 681 C C . TYR A 1 83 ? -12.27900 28.97300 -6.25800 1.000 28.55262 83 TYR A C 1
ATOM 682 O O . TYR A 1 83 ? -11.90400 29.22400 -5.10700 1.000 24.51846 83 TYR A O 1
ATOM 691 N N . LEU A 1 84 ? -11.46300 28.46800 -7.18500 1.000 26.72645 84 LEU A N 1
ATOM 692 C CA . LEU A 1 84 ? -10.07800 28.12100 -6.88700 1.000 26.73691 84 LEU A CA 1
ATOM 693 C C . LEU A 1 84 ? -9.28700 29.33200 -6.40400 1.000 29.36995 84 LEU A C 1
ATOM 694 O O . LEU A 1 84 ? -8.45700 29.21600 -5.49600 1.000 27.57205 84 LEU A O 1
ATOM 699 N N . GLU A 1 85 ? -9.51800 30.50400 -7.00100 1.000 30.04236 85 GLU A N 1
ATOM 700 C CA . GLU A 1 85 ? -8.79700 31.69100 -6.54900 1.000 31.73277 85 GLU A CA 1
ATOM 701 C C . GLU A 1 85 ? -9.25500 32.11600 -5.15500 1.000 31.28200 85 GLU A C 1
ATOM 702 O O . GLU A 1 85 ? -8.43700 32.53400 -4.32900 1.000 34.04169 85 GLU A O 1
ATOM 708 N N . ALA A 1 86 ? -10.55700 32.01800 -4.87600 1.000 27.57888 86 ALA A N 1
ATOM 709 C CA . ALA A 1 86 ? -11.04500 32.23300 -3.51700 1.000 28.50180 86 ALA A CA 1
ATOM 710 C C . ALA A 1 86 ? -10.42000 31.25800 -2.52000 1.000 35.23932 86 ALA A C 1
ATOM 711 O O . ALA A 1 86 ? -10.19300 31.61900 -1.36000 1.000 31.13598 86 ALA A O 1
ATOM 713 N N . LEU A 1 87 ? -10.14300 30.01900 -2.93700 1.000 33.21793 87 LEU A N 1
ATOM 714 C CA . LEU A 1 87 ? -9.49400 29.08100 -2.02600 1.000 28.70799 87 LEU A CA 1
ATOM 715 C C . LEU A 1 87 ? -8.10700 29.56900 -1.62700 1.000 30.30332 87 LEU A C 1
ATOM 716 O O . LEU A 1 87 ? -7.67500 29.37600 -0.48300 1.000 31.48665 87 LEU A O 1
ATOM 721 N N . GLY A 1 88 ? -7.39000 30.19800 -2.55300 1.000 33.43601 88 GLY A N 1
ATOM 722 C CA . GLY A 1 88 ? -6.08600 30.74300 -2.25900 1.000 38.77574 88 GLY A CA 1
ATOM 723 C C . GLY A 1 88 ? -4.97900 30.20000 -3.14600 1.000 37.29741 88 GLY A C 1
ATOM 724 O O . GLY A 1 88 ? -5.14900 29.21700 -3.88100 1.000 33.45327 88 GLY A O 1
ATOM 725 N N . PRO A 1 89 ? -3.80200 30.82800 -3.05700 1.000 36.66190 89 PRO A N 1
ATOM 726 C CA . PRO A 1 89 ? -2.70300 30.48900 -3.97900 1.000 35.06404 89 PRO A CA 1
ATOM 727 C C . PRO A 1 89 ? -2.26500 29.03600 -3.93500 1.000 34.09804 89 PRO A C 1
ATOM 728 O O . PRO A 1 89 ? -1.75800 28.53600 -4.94700 1.000 34.14837 89 PRO A O 1
ATOM 732 N N . ASP A 1 90 ? -2.40700 28.35600 -2.78900 1.000 34.07062 90 ASP A N 1
ATOM 733 C CA . ASP A 1 90 ? -1.94100 26.97900 -2.67800 1.000 30.04752 90 ASP A CA 1
ATOM 734 C C . ASP A 1 90 ? -2.89400 26.02700 -3.37800 1.000 34.47449 90 ASP A C 1
ATOM 735 O O . ASP A 1 90 ? -2.45800 25.03600 -3.97700 1.000 34.35317 90 ASP A O 1
ATOM 740 N N . ALA A 1 91 ? -4.20100 26.29400 -3.28300 1.000 28.82589 91 ALA A N 1
ATOM 741 C CA . ALA A 1 91 ? -5.17000 25.50700 -4.03600 1.000 27.21098 91 ALA A CA 1
ATOM 742 C C . ALA A 1 91 ? -4.97500 25.68800 -5.53900 1.000 30.54508 91 ALA A C 1
ATOM 743 O O . ALA A 1 91 ? -5.05400 24.71000 -6.30100 1.000 30.86753 91 ALA A O 1
ATOM 745 N N . VAL A 1 92 ? -4.71400 26.92800 -5.98400 1.000 26.01777 92 VAL A N 1
ATOM 746 C CA . VAL A 1 92 ? -4.42500 27.17200 -7.39800 1.000 28.75981 92 VAL A CA 1
ATOM 747 C C . VAL A 1 92 ? -3.22400 26.34600 -7.82600 1.000 28.17083 92 VAL A C 1
ATOM 748 O O . VAL A 1 92 ? -3.28500 25.58900 -8.79900 1.000 29.43832 92 VAL A O 1
ATOM 752 N N . ARG A 1 93 ? -2.12300 26.46100 -7.07800 1.000 28.72135 93 ARG A N 1
ATOM 753 C CA . ARG A 1 93 ? -0.88800 25.78200 -7.44800 1.000 32.45687 93 ARG A CA 1
ATOM 754 C C . ARG A 1 93 ? -1.07400 24.26700 -7.47100 1.000 33.05431 93 ARG A C 1
ATOM 755 O O . ARG A 1 93 ? -0.55200 23.58800 -8.36200 1.000 31.42901 93 ARG A O 1
ATOM 763 N N . THR A 1 94 ? -1.83700 23.72900 -6.51600 1.000 29.39289 94 THR A N 1
ATOM 764 C CA . THR A 1 94 ? -2.07300 22.29200 -6.46300 1.000 32.35409 94 THR A CA 1
ATOM 765 C C . THR A 1 94 ? -2.74700 21.80400 -7.73600 1.000 26.08568 94 THR A C 1
ATOM 766 O O . THR A 1 94 ? -2.32300 20.81300 -8.33600 1.000 30.22966 94 THR A O 1
ATOM 770 N N . VAL A 1 95 ? -3.78600 22.50800 -8.18200 1.000 26.97831 95 VAL A N 1
ATOM 771 C CA . VAL A 1 95 ? -4.50600 22.08500 -9.38100 1.000 30.62098 95 VAL A CA 1
ATOM 772 C C . VAL A 1 95 ? -3.67700 22.33100 -10.64400 1.000 29.73812 95 VAL A C 1
ATOM 773 O O . VAL A 1 95 ? -3.65500 21.49200 -11.55700 1.000 26.55857 95 VAL A O 1
ATOM 777 N N . GLN A 1 96 ? -2.99300 23.48300 -10.72300 1.000 26.75162 96 GLN A N 1
ATOM 778 C CA . GLN A 1 96 ? -2.15200 23.78200 -11.87900 1.000 25.01585 96 GLN A CA 1
ATOM 779 C C . GLN A 1 96 ? -1.04200 22.75300 -12.05600 1.000 27.57446 96 GLN A C 1
ATOM 780 O O . GLN A 1 96 ? -0.79000 22.29400 -13.17600 1.000 28.64360 96 GLN A O 1
ATOM 786 N N . ASP A 1 97 ? -0.36000 22.37900 -10.97100 1.000 30.80596 97 ASP A N 1
ATOM 787 C CA . ASP A 1 97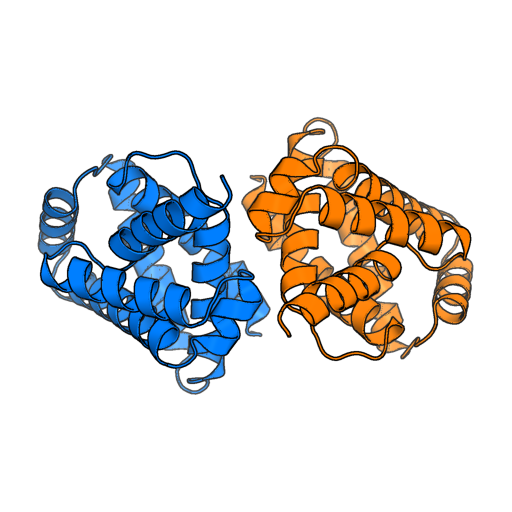 ? 0.67100 21.34300 -11.08300 1.000 33.19334 97 ASP A CA 1
ATOM 788 C C . ASP A 1 97 ? 0.08400 20.01000 -11.52600 1.000 30.41165 97 ASP A C 1
ATOM 789 O O . ASP A 1 97 ? 0.69100 19.29100 -12.33000 1.000 32.25357 97 ASP A O 1
ATOM 794 N N . LEU A 1 98 ? -1.06900 19.63700 -10.96800 1.000 27.48239 98 LEU A N 1
ATOM 795 C CA . LEU A 1 98 ? -1.70700 18.38500 -11.35000 1.000 24.68199 98 LEU A CA 1
ATOM 796 C C . LEU A 1 98 ? -2.04700 18.38600 -12.83600 1.000 25.43643 98 LEU A C 1
ATOM 797 O O . LEU A 1 98 ? -1.72200 17.44000 -13.56000 1.000 28.36171 98 LEU A O 1
ATOM 802 N N . THR A 1 99 ? -2.65900 19.47800 -13.30900 1.000 31.92162 99 THR A N 1
ATOM 803 C CA . THR A 1 99 ? -2.98300 19.66300 -14.72400 1.000 26.62053 99 THR A CA 1
ATOM 804 C C . THR A 1 99 ? -1.73900 19.59100 -15.60600 1.000 31.80696 99 THR A C 1
ATOM 805 O O . THR A 1 99 ? -1.74200 18.93400 -16.65200 1.000 30.73199 99 THR A O 1
ATOM 809 N N . ARG A 1 100 ? -0.66900 20.27800 -15.20700 1.000 28.03675 100 ARG A N 1
ATOM 810 C CA . ARG A 1 100 ? 0.53000 20.34700 -16.03800 1.000 29.76651 100 ARG A CA 1
ATOM 811 C C . ARG A 1 100 ? 1.19300 18.97600 -16.16900 1.000 30.51163 100 ARG A C 1
ATOM 812 O O . ARG A 1 100 ? 1.62500 18.59000 -17.26100 1.000 35.37710 100 ARG A O 1
ATOM 820 N N . ARG A 1 101 ? 1.25600 18.21200 -15.07900 1.000 31.14768 101 ARG A N 1
ATOM 821 C CA . ARG A 1 101 ? 1.80300 16.85900 -15.15000 1.000 35.17387 101 ARG A CA 1
ATOM 822 C C . ARG A 1 101 ? 0.93300 15.96000 -16.02000 1.000 32.06775 101 ARG A C 1
ATOM 823 O O . ARG A 1 101 ? 1.44100 15.10700 -16.75300 1.000 27.41259 101 ARG A O 1
ATOM 831 N N . PHE A 1 102 ? -0.38400 16.13800 -15.93300 1.000 32.03316 102 PHE A N 1
ATOM 832 C CA . PHE A 1 102 ? -1.34000 15.40700 -16.75300 1.000 28.66214 102 PHE A CA 1
ATOM 833 C C . PHE A 1 102 ? -0.98100 15.48500 -18.23700 1.000 31.08551 102 PHE A C 1
ATOM 834 O O . PHE A 1 102 ? -0.75500 14.45800 -18.88500 1.000 31.68998 102 PHE A O 1
ATOM 842 N N . VAL A 1 103 ? -0.90900 16.70300 -18.78700 1.000 27.96839 103 VAL A N 1
ATOM 843 C CA . VAL A 1 103 ? -0.60900 16.86800 -20.21000 1.000 32.66788 103 VAL A CA 1
ATOM 844 C C . VAL A 1 103 ? 0.79200 16.37400 -20.52100 1.000 30.70963 103 VAL A C 1
ATOM 845 O O . VAL A 1 103 ? 1.03000 15.76300 -21.56800 1.000 28.92596 103 VAL A O 1
ATOM 849 N N . ASP A 1 104 ? 1.74400 16.63500 -19.62500 1.000 32.12328 104 ASP A N 1
ATOM 850 C CA . ASP A 1 104 ? 3.12800 16.27900 -19.92600 1.000 35.59719 104 ASP A CA 1
ATOM 851 C C . ASP A 1 104 ? 3.32400 14.77600 -20.03400 1.000 29.50263 104 ASP A C 1
ATOM 852 O O . ASP A 1 104 ? 4.13300 14.32100 -20.85000 1.000 28.68517 104 ASP A O 1
ATOM 857 N N . VAL A 1 105 ? 2.59000 13.98800 -19.24300 1.000 31.90809 105 VAL A N 1
ATOM 858 C CA . VAL A 1 105 ? 2.68300 12.53900 -19.37100 1.000 27.48071 105 VAL A CA 1
ATOM 859 C C . VAL A 1 105 ? 2.11900 12.08400 -20.70700 1.000 30.18571 105 VAL A C 1
ATOM 860 O O . VAL A 1 105 ? 2.69700 11.21600 -21.37600 1.000 28.13520 105 VAL A O 1
ATOM 864 N N . ILE A 1 106 ? 0.97900 12.65100 -21.11300 1.000 25.82224 106 ILE A N 1
ATOM 865 C CA . ILE A 1 106 ? 0.40800 12.29600 -22.40900 1.000 30.28883 106 ILE A CA 1
ATOM 866 C C . ILE A 1 106 ? 1.38500 12.61200 -23.52600 1.000 31.58818 106 ILE A C 1
ATOM 867 O O . ILE A 1 106 ? 1.55700 11.82700 -24.46300 1.000 25.27096 106 ILE A O 1
ATOM 872 N N . ARG A 1 107 ? 2.04400 13.76900 -23.44800 1.000 31.70312 107 ARG A N 1
ATOM 873 C CA . ARG A 1 107 ? 2.93600 14.14700 -24.53600 1.000 30.06145 107 ARG A CA 1
ATOM 874 C C . ARG A 1 107 ? 4.23400 13.34900 -24.50600 1.000 26.32653 107 ARG A C 1
ATOM 875 O O . ARG A 1 107 ? 4.83400 13.11300 -25.55500 1.000 30.48304 107 ARG A O 1
ATOM 883 N N . ALA A 1 108 ? 4.69800 12.95100 -23.31600 1.000 27.63070 108 ALA A N 1
ATOM 884 C CA . ALA A 1 108 ? 5.99000 12.28400 -23.20100 1.000 29.09286 108 ALA A CA 1
ATOM 885 C C . ALA A 1 108 ? 5.96400 10.81300 -23.61500 1.000 34.95514 108 ALA A C 1
ATOM 886 O O . ALA A 1 108 ? 7.01800 10.26200 -23.95900 1.000 36.10900 108 ALA A O 1
ATOM 888 N N . ASP A 1 109 ? 4.81100 10.14800 -23.57700 1.000 35.23773 109 ASP A N 1
ATOM 889 C CA . ASP A 1 109 ? 4.72500 8.73700 -23.96900 1.000 37.13591 109 ASP A CA 1
ATOM 890 C C . ASP A 1 109 ? 3.43000 8.47100 -24.72000 1.000 34.56817 109 ASP A C 1
ATOM 891 O O . ASP A 1 109 ? 2.53800 7.75900 -24.23800 1.000 30.34860 109 ASP A O 1
ATOM 896 N N . PRO A 1 110 ? 3.29900 9.02000 -25.93100 1.000 32.20137 110 PRO A N 1
ATOM 897 C CA . PRO A 1 110 ? 2.07500 8.78500 -26.71000 1.000 29.73041 110 PRO A CA 1
ATOM 898 C C . PRO A 1 110 ? 1.91200 7.34600 -27.17500 1.000 30.74284 110 PRO A C 1
ATOM 899 O O . PRO A 1 110 ? 0.77200 6.88300 -27.29100 1.000 28.60768 110 PRO A O 1
ATOM 903 N N . GLU A 1 111 ? 3.00700 6.63000 -27.45500 1.000 30.51017 111 GLU A N 1
ATOM 904 C CA . GLU A 1 111 ? 2.89900 5.23700 -27.89600 1.000 32.55826 111 GLU A CA 1
ATOM 905 C C . GLU A 1 111 ? 2.24400 4.36300 -26.82800 1.000 30.56402 111 GLU A C 1
ATOM 906 O O . GLU A 1 111 ? 1.34900 3.56500 -27.12400 1.000 28.73975 111 GLU A O 1
ATOM 912 N N . ALA A 1 112 ? 2.68100 4.50100 -25.57400 1.000 30.11853 112 ALA A N 1
ATOM 913 C CA . ALA A 1 112 ? 2.08300 3.72100 -24.49800 1.000 26.47940 112 ALA A CA 1
ATOM 914 C C . ALA A 1 112 ? 0.60700 4.05800 -24.32500 1.000 24.70324 112 ALA A C 1
ATOM 915 O O . ALA A 1 112 ? -0.21800 3.17400 -24.08800 1.000 28.15946 112 ALA A O 1
ATOM 917 N N . ILE A 1 113 ? 0.24400 5.33400 -24.44100 1.000 26.61003 113 ILE A N 1
ATOM 918 C CA . ILE A 1 113 ? -1.16200 5.67700 -24.27200 1.000 26.20186 113 ILE A CA 1
ATOM 919 C C . ILE A 1 113 ? -1.96300 5.21100 -25.48600 1.000 22.63073 113 ILE A C 1
ATOM 920 O O . ILE A 1 113 ? -3.08900 4.71900 -25.35400 1.000 24.23155 113 ILE A O 1
ATOM 925 N N . ALA A 1 114 ? -1.36900 5.27500 -26.67200 1.000 22.25387 114 ALA A N 1
ATOM 926 C CA . ALA A 1 114 ? -2.09500 4.85300 -27.86000 1.000 26.76196 114 ALA A CA 1
ATOM 927 C C . ALA A 1 114 ? -2.44700 3.36800 -27.78900 1.000 24.21684 114 ALA A C 1
ATOM 928 O O . ALA A 1 114 ? -3.53500 2.96800 -28.21200 1.000 20.99889 114 ALA A O 1
ATOM 930 N N . LYS A 1 115 ? -1.54000 2.54500 -27.24400 1.000 23.74801 115 LYS A N 1
ATOM 931 C CA . LYS A 1 115 ? -1.83300 1.13200 -27.00100 1.000 27.04241 115 LYS A CA 1
ATOM 932 C C . LYS A 1 115 ? -2.91200 0.95800 -25.94400 1.000 26.20177 115 LYS A C 1
ATOM 933 O O . LYS A 1 115 ? -3.83100 0.14700 -26.11000 1.000 30.00413 115 LYS A O 1
ATOM 939 N N . LEU A 1 116 ? -2.76300 1.65500 -24.81400 1.000 23.42784 116 LEU A N 1
ATOM 940 C CA . LEU A 1 116 ? -3.73300 1.56800 -23.72400 1.000 24.99303 116 LEU A CA 1
ATOM 941 C C . LEU A 1 116 ? -5.16100 1.73800 -24.23300 1.000 24.43179 116 LEU A C 1
ATOM 942 O O . LEU A 1 116 ? -6.07100 1.00000 -23.83500 1.000 21.45344 116 LEU A O 1
ATOM 947 N N . LEU A 1 117 ? -5.37800 2.74500 -25.08200 1.000 22.89818 117 LEU A N 1
ATOM 948 C CA . LEU A 1 117 ? -6.70100 3.13600 -25.54300 1.000 21.44870 117 LEU A CA 1
ATOM 949 C C . LEU A 1 117 ? -7.01000 2.58700 -26.92100 1.000 17.86321 117 LEU A C 1
ATOM 950 O O . LEU A 1 117 ? -8.11100 2.80900 -27.42300 1.000 24.30295 117 LEU A O 1
ATOM 955 N N . ASN A 1 118 ? -6.07000 1.85100 -27.51800 1.000 26.95943 118 ASN A N 1
ATOM 956 C CA . ASN A 1 118 ? -6.13400 1.37400 -28.90400 1.000 26.90837 118 ASN A CA 1
ATOM 957 C C . ASN A 1 118 ? -6.50900 2.50100 -29.85600 1.000 27.99900 118 ASN A C 1
ATOM 958 O O . ASN A 1 118 ? -7.44800 2.39400 -30.65000 1.000 23.96555 118 ASN A O 1
ATOM 963 N N . ILE A 1 119 ? -5.75700 3.59700 -29.77300 1.000 25.46756 119 ILE A N 1
ATOM 964 C CA . ILE A 1 119 ? -5.87000 4.69700 -30.72300 1.000 24.11288 119 ILE A CA 1
ATOM 965 C C . ILE A 1 119 ? -4.48100 4.97200 -31.29100 1.000 25.34212 119 ILE A C 1
ATOM 966 O O . ILE A 1 119 ? -3.49900 4.33100 -30.91700 1.000 28.84886 119 ILE A O 1
ATOM 971 N N . SER A 1 120 ? -4.41300 5.89300 -32.24000 1.000 25.67962 120 SER A N 1
ATOM 972 C CA . SER A 1 120 ? -3.16100 6.09900 -32.94700 1.000 23.29532 120 SER A CA 1
ATOM 973 C C . SER A 1 120 ? -2.25700 7.02700 -32.15500 1.000 21.97258 120 SER A C 1
ATOM 974 O O . SER A 1 120 ? -2.70200 7.76200 -31.26900 1.000 21.01091 120 SER A O 1
ATOM 977 N N . LYS A 1 121 ? -0.96600 7.00200 -32.49900 1.000 21.67105 121 LYS A N 1
ATOM 978 C CA . LYS A 1 121 ? -0.04400 7.98800 -31.93200 1.000 29.28379 121 LYS A CA 1
ATOM 979 C C . LYS A 1 121 ? -0.49100 9.41600 -32.25200 1.000 26.65358 121 LYS A C 1
ATOM 980 O O . LYS A 1 121 ? -0.40000 10.30400 -31.39400 1.000 27.02626 121 LYS A O 1
ATOM 986 N N . GLU A 1 122 ? -0.96400 9.65800 -33.48800 1.000 28.54518 122 GLU A N 1
ATOM 987 C CA . GLU A 1 122 ? -1.48700 10.97800 -33.85400 1.000 25.77201 122 GLU A CA 1
ATOM 988 C C . GLU A 1 122 ? -2.62300 11.39100 -32.93300 1.000 26.78851 122 GLU A C 1
ATOM 989 O O . GLU A 1 122 ? -2.68300 12.54700 -32.48100 1.000 23.85868 122 GLU A O 1
ATOM 995 N N . ASP A 1 123 ? -3.53700 10.45400 -32.65000 1.000 23.20711 123 ASP A N 1
ATOM 996 C CA . ASP A 1 123 ? -4.66900 10.72900 -31.76500 1.000 24.23164 1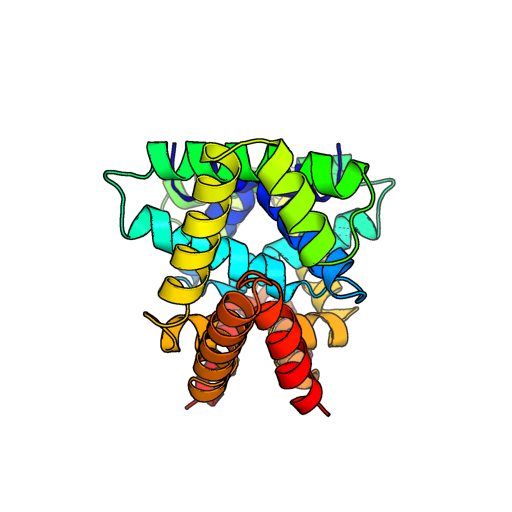23 ASP A CA 1
ATOM 997 C C . ASP A 1 123 ? -4.20200 11.16000 -30.38400 1.000 23.61291 123 ASP A C 1
ATOM 998 O O . ASP A 1 123 ? -4.74700 12.11400 -29.80400 1.000 26.43196 123 ASP A O 1
ATOM 1003 N N . VAL A 1 124 ? -3.20700 10.46400 -29.83200 1.000 19.43429 124 VAL A N 1
ATOM 1004 C CA . VAL A 1 124 ? -2.75600 10.78600 -28.48300 1.000 23.24455 124 VAL A CA 1
ATOM 1005 C C . VAL A 1 124 ? -2.09800 12.16100 -28.45800 1.000 23.91742 124 VAL A C 1
ATOM 1006 O O . VAL A 1 124 ? -2.32900 12.96200 -27.53800 1.000 19.49818 124 VAL A O 1
ATOM 1010 N N . GLN A 1 125 ? -1.26900 12.45300 -29.46700 1.000 21.90957 125 GLN A N 1
ATOM 1011 C CA . GLN A 1 125 ? -0.74000 13.80800 -29.62900 1.000 23.45588 125 GLN A CA 1
ATOM 1012 C C . GLN A 1 125 ? -1.87100 14.81500 -29.77700 1.000 20.93181 125 GLN A C 1
ATOM 1013 O O . GLN A 1 125 ? -1.75900 15.94600 -29.31000 1.000 21.97995 125 GLN A O 1
ATOM 1019 N N . GLY A 1 126 ? -2.96400 14.43000 -30.44000 1.000 21.96032 126 GLY A N 1
ATOM 1020 C CA . GLY A 1 126 ? -4.12500 15.29800 -30.47300 1.000 16.98998 126 GLY A CA 1
ATOM 1021 C C . GLY A 1 126 ? -4.69400 15.54500 -29.08600 1.000 23.53526 126 GLY A C 1
ATOM 1022 O O . GLY A 1 126 ? -5.18300 16.63700 -28.79100 1.000 25.16866 126 GLY A O 1
ATOM 1023 N N . LEU A 1 127 ? -4.64200 14.52800 -28.21200 1.000 24.45187 127 LEU A N 1
ATOM 1024 C CA . LEU A 1 127 ? -5.10700 14.72500 -26.84100 1.000 25.13122 127 LEU A CA 1
ATOM 1025 C C . LEU A 1 127 ? -4.22200 15.72000 -26.10200 1.000 21.79000 127 LEU A C 1
ATOM 1026 O O . LEU A 1 127 ? -4.72300 16.60500 -25.40200 1.000 27.57160 127 LEU A O 1
ATOM 1031 N N . ALA A 1 128 ? -2.90300 15.58300 -26.24500 1.000 24.24287 128 ALA A N 1
ATOM 1032 C CA . ALA A 1 128 ? -1.97300 16.49800 -25.59600 1.000 25.17243 128 ALA A CA 1
ATOM 1033 C C . ALA A 1 128 ? -2.16500 17.91500 -26.11400 1.000 27.64638 128 ALA A C 1
ATOM 1034 O O . ALA A 1 128 ? -2.14800 18.88000 -25.34500 1.000 28.04190 128 ALA A O 1
ATOM 1036 N N . ARG A 1 129 ? -2.36500 18.04100 -27.42100 1.000 27.34566 129 ARG A N 1
ATOM 1037 C CA . ARG A 1 129 ? -2.63800 19.32100 -28.03900 1.000 26.23310 129 ARG A CA 1
ATOM 1038 C C . ARG A 1 129 ? -3.89600 19.94400 -27.45500 1.000 24.45343 129 ARG A C 1
ATOM 1039 O O . ARG A 1 129 ? -3.89700 21.11200 -27.06000 1.000 22.87857 129 ARG A O 1
ATOM 1047 N N . ALA A 1 130 ? -4.97400 19.16600 -27.36900 1.000 24.32068 130 ALA A N 1
ATOM 1048 C CA . ALA A 1 130 ? -6.21500 19.70300 -26.83600 1.000 22.10859 130 ALA A CA 1
ATOM 1049 C C . ALA A 1 130 ? -6.05700 20.07600 -25.37300 1.000 24.52367 130 ALA A C 1
ATOM 1050 O O . ALA A 1 130 ? -6.63700 21.06500 -24.92000 1.000 22.05588 130 ALA A O 1
ATOM 1052 N N . GLY A 1 131 ? -5.26200 19.30800 -24.62100 1.000 24.99772 131 GLY A N 1
ATOM 1053 C CA . GLY A 1 131 ? -5.01100 19.66200 -23.23300 1.000 27.23567 131 GLY A CA 1
ATOM 1054 C C . GLY A 1 131 ? -4.26400 20.98300 -23.08700 1.000 26.74386 131 GLY A C 1
ATOM 1055 O O . GLY A 1 131 ? -4.65100 21.84000 -22.28700 1.000 25.57270 131 GLY A O 1
ATOM 1056 N N . GLU A 1 132 ? -3.17600 21.15100 -23.85000 1.000 26.72789 132 GLU A N 1
ATOM 1057 C CA . GLU A 1 132 ? -2.44100 22.42300 -23.83800 1.000 28.72518 132 GLU A CA 1
ATOM 1058 C C . GLU A 1 132 ? -3.33500 23.59300 -24.22300 1.000 29.89972 132 GLU A C 1
ATOM 1059 O O . GLU A 1 132 ? -3.26200 24.67200 -23.61400 1.000 26.85927 132 GLU A O 1
ATOM 1065 N N . ALA A 1 133 ? -4.15500 23.41300 -25.26400 1.000 25.99377 133 ALA A N 1
ATOM 1066 C CA . ALA A 1 133 ? -5.00300 24.50000 -25.73000 1.000 26.13902 133 ALA A CA 1
ATOM 1067 C C . ALA A 1 133 ? -6.02900 24.88200 -24.67500 1.000 31.33842 133 ALA A C 1
ATOM 1068 O O . ALA A 1 133 ? -6.37500 26.06200 -24.55100 1.000 28.08204 133 ALA A O 1
ATOM 1070 N N . ALA A 1 134 ? -6.53100 23.89900 -23.91800 1.000 28.07448 134 ALA A N 1
ATOM 1071 C CA . ALA A 1 134 ? -7.45700 24.20400 -22.83600 1.000 29.66396 134 ALA A CA 1
ATOM 1072 C C . ALA A 1 134 ? -6.74500 24.93500 -21.70600 1.000 26.19248 134 ALA A C 1
ATOM 1073 O O . ALA A 1 134 ? -7.27200 25.91800 -21.17100 1.000 26.25485 134 ALA A O 1
ATOM 1075 N N . ILE A 1 135 ? -5.54200 24.48000 -21.33900 1.000 27.35524 135 ILE A N 1
ATOM 1076 C CA . ILE A 1 135 ? -4.73500 25.20900 -20.36100 1.000 28.91756 135 ILE A CA 1
ATOM 1077 C C . ILE A 1 135 ? -4.56500 26.65100 -20.80000 1.000 25.86690 135 ILE A C 1
ATOM 1078 O O . ILE A 1 135 ? -4.66000 27.58000 -19.99300 1.000 28.61059 135 ILE A O 1
ATOM 1083 N N . GLU A 1 136 ? -4.30600 26.84700 -22.09300 1.000 30.60278 136 GLU A N 1
ATOM 1084 C CA . GLU A 1 136 ? -4.11900 28.17400 -22.65500 1.000 29.57734 136 GLU A CA 1
ATOM 1085 C C . GLU A 1 136 ? -5.35400 29.03600 -22.45500 1.000 32.17411 136 GLU A C 1
ATOM 1086 O O . GLU A 1 136 ? -5.24100 30.21200 -22.09200 1.000 29.48783 136 GLU A O 1
ATOM 1092 N N . ARG A 1 137 ? -6.54200 28.46900 -22.68900 1.000 28.61143 137 ARG A N 1
ATOM 1093 C CA . ARG A 1 137 ? -7.80100 29.18300 -22.52000 1.000 28.52614 137 ARG A CA 1
ATOM 1094 C C . ARG A 1 137 ? -8.23600 29.28000 -21.06900 1.000 27.25521 137 ARG A C 1
ATOM 1095 O O . ARG A 1 137 ? -9.34900 29.74800 -20.81100 1.000 30.09730 137 ARG A O 1
ATOM 1103 N N . GLY A 1 138 ? -7.41000 28.83700 -20.12600 1.000 27.69239 138 GLY A N 1
ATOM 1104 C CA . GLY A 1 138 ? -7.79500 28.85800 -18.72700 1.000 27.13654 138 GLY A CA 1
ATOM 1105 C C . GLY A 1 138 ? -8.71700 27.73600 -18.29500 1.000 29.57266 138 GLY A C 1
ATOM 1106 O O . GLY A 1 138 ? -9.29400 27.80900 -17.19700 1.000 29.89909 138 GLY A O 1
ATOM 1107 N N . GLU A 1 139 ? -8.85200 26.68200 -19.11000 1.000 30.52559 139 GLU A N 1
ATOM 1108 C CA . GLU A 1 139 ? -9.83700 25.63300 -18.88800 1.000 26.48417 139 GLU A CA 1
ATOM 1109 C C . GLU A 1 139 ? -9.29500 24.43200 -18.13200 1.000 31.02290 139 GLU A C 1
ATOM 1110 O O . GLU A 1 139 ? -10.08200 23.56400 -17.73700 1.000 30.79145 139 GLU A O 1
ATOM 1116 N N . GLY A 1 140 ? -7.98800 24.33200 -17.93700 1.000 30.24269 140 GLY A N 1
ATOM 1117 C CA . GLY A 1 140 ? -7.47100 23.10600 -17.34200 1.000 31.60719 140 GLY A CA 1
ATOM 1118 C C . GLY A 1 140 ? -7.45400 21.97300 -18.35100 1.000 35.73959 140 GLY A C 1
ATOM 1119 O O . GLY A 1 140 ? -8.38200 21.83600 -19.16000 1.000 35.58798 140 GLY A O 1
ATOM 1120 N N . ALA A 1 141 ? -6.42600 21.12500 -18.28900 1.000 28.77439 141 ALA A N 1
ATOM 1121 C CA . ALA A 1 141 ? -6.14800 20.22500 -19.40000 1.000 25.16138 141 ALA A CA 1
ATOM 1122 C C . ALA A 1 141 ? -7.13900 19.06900 -19.47700 1.000 27.17282 141 ALA A C 1
ATOM 1123 O O . ALA A 1 141 ? -7.46200 18.61600 -20.57600 1.000 25.25067 141 ALA A O 1
ATOM 1125 N N . SER A 1 142 ? -7.64500 18.60100 -18.33600 1.000 24.57673 142 SER A N 1
ATOM 1126 C CA . SER A 1 142 ? -8.55000 17.45400 -18.33800 1.000 29.39516 142 SER A CA 1
ATOM 1127 C C . SER A 1 142 ? -9.74600 17.68700 -19.24700 1.000 25.28597 142 SER A C 1
ATOM 1128 O O . SER A 1 142 ? -10.22100 16.75400 -19.90500 1.000 24.75453 142 SER A O 1
ATOM 1131 N N . LEU A 1 143 ? -10.24800 18.92400 -19.30200 1.000 23.26146 143 LEU A N 1
ATOM 1132 C CA . LEU A 1 143 ? -11.44900 19.19400 -20.08600 1.000 23.10485 143 LEU A CA 1
ATOM 1133 C C . LEU A 1 143 ? -11.16900 19.13900 -21.58400 1.000 27.66557 143 LEU A C 1
ATOM 1134 O O . LEU A 1 143 ? -11.97700 18.60200 -22.35700 1.000 28.82032 143 LEU A O 1
ATOM 1139 N N . GLY A 1 144 ? -10.04000 19.69000 -22.02300 1.000 24.22864 144 GLY A N 1
ATOM 1140 C CA . GLY A 1 144 ? -9.67900 19.54400 -23.42200 1.000 23.38938 144 GLY A CA 1
ATOM 1141 C C . GLY A 1 144 ? -9.46000 18.08900 -23.80200 1.000 27.99676 144 GLY A C 1
ATOM 1142 O O . GLY A 1 144 ? -9.88200 17.64300 -24.87200 1.000 28.68981 144 GLY A O 1
ATOM 1143 N N . VAL A 1 145 ? -8.82800 17.31500 -22.91000 1.000 26.95538 145 VAL A N 1
ATOM 1144 C CA . VAL A 1 145 ? -8.56200 15.91100 -23.20700 1.000 23.57640 145 VAL A CA 1
ATOM 1145 C C . VAL A 1 145 ? -9.86600 15.13400 -23.33400 1.000 21.53294 145 VAL A C 1
ATOM 1146 O O . VAL A 1 145 ? -10.03800 14.32700 -24.26000 1.000 22.53790 145 VAL A O 1
ATOM 1150 N N . LEU A 1 146 ? -10.80600 15.36500 -22.41900 1.000 19.94457 146 LEU A N 1
ATOM 1151 C CA . LEU A 1 146 ? -12.09800 14.68800 -22.49900 1.000 22.27912 146 LEU A CA 1
ATOM 1152 C C . LEU A 1 146 ? -12.80000 14.99700 -23.81600 1.000 22.07069 146 LEU A C 1
ATOM 1153 O O . LEU A 1 146 ? -13.25700 14.08400 -24.51900 1.000 25.86454 146 LEU A O 1
ATOM 1158 N N . ARG A 1 147 ? -12.89000 16.28200 -24.16900 1.000 23.41862 147 ARG A N 1
ATOM 1159 C CA . ARG A 1 147 ? -13.52200 16.66000 -25.43400 1.000 24.08385 147 ARG A CA 1
ATOM 1160 C C . ARG A 1 147 ? -12.83900 15.98800 -26.62000 1.000 24.34276 147 ARG A C 1
ATOM 1161 O O . ARG A 1 147 ? -13.50800 15.47500 -27.52400 1.000 26.76724 147 ARG A O 1
ATOM 1169 N N . GLU A 1 148 ? -11.50500 15.98800 -26.64300 1.000 22.03647 148 GLU A N 1
ATOM 1170 C CA . GLU A 1 148 ? -10.79700 15.35900 -27.75300 1.000 21.07291 148 GLU A CA 1
ATOM 1171 C C . GLU A 1 148 ? -10.96700 13.83500 -27.76000 1.000 24.27984 148 GLU A C 1
ATOM 1172 O O . GLU A 1 148 ? -11.03000 13.23400 -28.84100 1.000 25.01327 148 GLU A O 1
ATOM 1178 N N . LEU A 1 149 ? -11.07200 13.19600 -26.58300 1.000 29.31221 149 LEU A N 1
ATOM 1179 C CA . LEU A 1 149 ? -11.41300 11.77400 -26.53500 1.000 24.87962 149 LEU A CA 1
ATOM 1180 C C . LEU A 1 149 ? -12.75800 11.51100 -27.19500 1.000 25.05722 149 LEU A C 1
ATOM 1181 O O . LEU A 1 149 ? -12.91800 10.52600 -27.92100 1.000 25.78340 149 LEU A O 1
ATOM 1186 N N . ARG A 1 150 ? -13.74400 12.37400 -26.94300 1.000 26.60873 150 ARG A N 1
ATOM 1187 C CA . ARG A 1 150 ? -15.05700 12.18100 -27.54500 1.000 29.34669 150 ARG A CA 1
ATOM 1188 C C . ARG A 1 150 ? -14.98600 12.33600 -29.05400 1.000 29.42063 150 ARG A C 1
ATOM 1189 O O . ARG A 1 150 ? -15.64400 11.59600 -29.79600 1.000 34.48721 150 ARG A O 1
ATOM 1197 N N . LYS A 1 151 ? -14.18800 13.29800 -29.52100 1.000 32.99472 151 LYS A N 1
ATOM 1198 C CA . LYS A 1 151 ? -13.98600 13.47800 -30.95200 1.000 27.51461 151 LYS A CA 1
ATOM 1199 C C . LYS A 1 151 ? -13.32100 12.25600 -31.56600 1.000 31.94565 151 LYS A C 1
ATOM 1200 O O . LYS A 1 151 ? -13.74800 11.77100 -32.61800 1.000 34.31153 151 LYS A O 1
ATOM 1206 N N . ILE A 1 152 ? -12.27800 11.73400 -30.91900 1.000 25.25307 152 ILE A N 1
ATOM 1207 C CA . ILE A 1 152 ? -11.63200 10.53800 -31.45100 1.000 30.63652 152 ILE A CA 1
ATOM 1208 C C . ILE A 1 152 ? -12.63500 9.39000 -31.55200 1.000 33.09578 152 ILE A C 1
ATOM 1209 O O . ILE A 1 152 ? -12.67500 8.67200 -32.55900 1.000 32.23281 152 ILE A O 1
ATOM 1214 N N . GLU A 1 153 ? -13.49600 9.23000 -30.53700 1.000 28.67985 153 GLU A N 1
ATOM 1215 C CA . GLU A 1 153 ? -14.47800 8.14600 -30.57400 1.000 33.81276 153 GLU A CA 1
ATOM 1216 C C . GLU A 1 153 ? -15.49500 8.33600 -31.69900 1.000 38.13642 153 GLU A C 1
ATOM 1217 O O . GLU A 1 153 ? -16.06300 7.35900 -32.19700 1.000 38.53187 153 GLU A O 1
ATOM 1223 N N . LYS A 1 154 ? -15.73800 9.58100 -32.10900 1.000 33.74207 154 LYS A N 1
ATOM 1224 C CA . LYS A 1 154 ? -16.66300 9.84700 -33.20800 1.000 39.52540 154 LYS A CA 1
ATOM 1225 C C . LYS A 1 154 ? -16.26100 9.11300 -34.48700 1.000 45.65668 154 LYS A C 1
ATOM 1226 O O . LYS A 1 154 ? -17.12400 8.78400 -35.31200 1.000 44.15240 154 LYS A O 1
ATOM 1232 N N . LYS A 1 155 ? -14.96800 8.83100 -34.66600 1.000 44.24333 155 LYS A N 1
ATOM 1233 C CA . LYS A 1 155 ? -14.50300 8.14200 -35.86700 1.000 45.68044 155 LYS A CA 1
ATOM 1234 C C . LYS A 1 155 ? -14.78300 6.64200 -35.85900 1.000 55.72390 155 LYS A C 1
ATOM 1235 O O . LYS A 1 155 ? -14.54100 5.98600 -36.88000 1.000 59.63359 155 LYS A O 1
ATOM 1241 N N . ARG A 1 156 ? -15.26500 6.07500 -34.74700 1.000 50.62110 156 ARG A N 1
ATOM 1242 C CA . ARG A 1 156 ? -15.71900 4.68700 -34.78000 1.000 56.39214 156 ARG A CA 1
ATOM 1243 C C . ARG A 1 156 ? -16.81500 4.51100 -35.82600 1.000 65.19766 156 ARG A C 1
ATOM 1244 O O . ARG A 1 156 ? -16.76200 3.58900 -36.65200 1.000 68.32485 156 ARG A O 1
ATOM 1252 N N . ASN A 1 157 ? -17.80700 5.40100 -35.81500 1.000 61.38340 157 ASN A N 1
ATOM 1253 C CA . ASN A 1 157 ? -18.78400 5.49500 -36.89400 1.000 71.66687 157 ASN A CA 1
ATOM 1254 C C . ASN A 1 157 ? -19.45600 6.86200 -36.88800 1.000 65.97596 157 ASN A C 1
ATOM 1255 O O . ASN A 1 157 ? -19.02300 7.77100 -37.59600 1.000 70.03306 157 ASN A O 1
ATOM 1260 N N . LEU B 1 1 ? -21.27800 0.81100 1.27600 1.000 54.52990 1 LEU B N 1
ATOM 1261 C CA . LEU B 1 1 ? -20.15700 0.99500 0.35700 1.000 53.39854 1 LEU B CA 1
ATOM 1262 C C . LEU B 1 1 ? -20.65900 1.12800 -1.07000 1.000 54.14535 1 LEU B C 1
ATOM 1263 O O . LEU B 1 1 ? -21.54800 0.38300 -1.49100 1.000 57.62526 1 LEU B O 1
ATOM 1268 N N . SER B 1 2 ? -20.09100 2.07200 -1.81600 1.000 46.77227 2 SER B N 1
ATOM 1269 C CA . SER B 1 2 ? -20.48200 2.25500 -3.20500 1.000 47.75228 2 SER B CA 1
ATOM 1270 C C . SER B 1 2 ? -19.76400 1.25900 -4.11400 1.000 44.64938 2 SER B C 1
ATOM 1271 O O . SER B 1 2 ? -18.74600 0.66100 -3.75000 1.000 39.20367 2 SER B O 1
ATOM 1274 N N . ASP B 1 3 ? -20.30900 1.11200 -5.32700 1.000 41.17760 3 ASP B N 1
ATOM 1275 C CA . ASP B 1 3 ? -19.73300 0.22600 -6.33600 1.000 39.03977 3 ASP B CA 1
ATOM 1276 C C . ASP B 1 3 ? -18.26200 0.52300 -6.58700 1.000 40.54017 3 ASP B C 1
ATOM 1277 O O . ASP B 1 3 ? -17.45700 -0.39800 -6.78400 1.000 36.48195 3 ASP B O 1
ATOM 1282 N N . ARG B 1 4 ? -17.89900 1.80900 -6.63300 1.000 44.48174 4 ARG B N 1
ATOM 1283 C CA . ARG B 1 4 ? -16.50400 2.17300 -6.85300 1.000 40.51462 4 ARG B CA 1
ATOM 1284 C C . ARG B 1 4 ? -15.65400 1.86000 -5.63000 1.000 39.86546 4 ARG B C 1
ATOM 1285 O O . ARG B 1 4 ? -14.54100 1.33000 -5.75700 1.000 37.92167 4 ARG B O 1
ATOM 1293 N N . GLU B 1 5 ? -16.15800 2.19300 -4.44000 1.000 38.70287 5 GLU B N 1
ATOM 1294 C CA . GLU B 1 5 ? -15.44500 1.87400 -3.20800 1.000 40.12569 5 GLU B CA 1
ATOM 1295 C C . GLU B 1 5 ? -15.26000 0.37000 -3.04900 1.000 39.87544 5 GLU B C 1
ATOM 1296 O O . GLU B 1 5 ? -14.22700 -0.08900 -2.54600 1.000 37.59045 5 GLU B O 1
ATOM 1302 N N . LEU B 1 6 ? -16.26000 -0.41000 -3.45800 1.000 35.61737 6 LEU B N 1
ATOM 1303 C CA . LEU B 1 6 ? -16.12900 -1.86300 -3.43800 1.000 40.49221 6 LEU B CA 1
ATOM 1304 C C . LEU B 1 6 ? -14.97100 -2.31400 -4.32000 1.000 36.55263 6 LEU B C 1
ATOM 1305 O O . LEU B 1 6 ? -14.11800 -3.10000 -3.89600 1.000 34.48041 6 LEU B O 1
ATOM 1310 N N . GLU B 1 7 ? -14.90500 -1.78500 -5.54700 1.000 39.01656 7 GLU B N 1
ATOM 1311 C CA . GLU B 1 7 ? -13.82600 -2.13800 -6.46400 1.000 36.31171 7 GLU B CA 1
ATOM 1312 C C . GLU B 1 7 ? -12.45800 -1.79100 -5.88300 1.000 34.44961 7 GLU B C 1
ATOM 1313 O O . GLU B 1 7 ? -11.51100 -2.59000 -5.97600 1.000 31.00517 7 GLU B O 1
ATOM 1319 N N . ALA B 1 8 ? -12.34700 -0.61800 -5.24800 1.000 33.52030 8 ALA B N 1
ATOM 1320 C CA . ALA B 1 8 ? -11.09500 -0.18400 -4.62600 1.000 32.35567 8 ALA B CA 1
ATOM 1321 C C . ALA B 1 8 ? -10.70900 -1.05600 -3.43000 1.000 32.21426 8 ALA B C 1
ATOM 1322 O O . ALA B 1 8 ? -9.52200 -1.32900 -3.20900 1.000 26.37639 8 ALA B O 1
ATOM 1324 N N . SER B 1 9 ? -11.68700 -1.44300 -2.61000 1.000 34.93489 9 SER B N 1
ATOM 1325 C CA . SER B 1 9 ? -11.41300 -2.37000 -1.51500 1.000 36.28296 9 SER B CA 1
ATOM 1326 C C . SER B 1 9 ? -10.88900 -3.71100 -2.02300 1.000 35.69909 9 SER B C 1
ATOM 1327 O O . SER B 1 9 ? -10.19200 -4.41600 -1.28200 1.000 32.67527 9 SER B O 1
ATOM 1330 N N . LEU B 1 10 ? -11.20700 -4.07400 -3.26800 1.000 29.80937 10 LEU B N 1
ATOM 1331 C CA . LEU B 1 10 ? -10.75700 -5.32100 -3.87200 1.000 30.10033 10 LEU B CA 1
ATOM 1332 C C . LEU B 1 10 ? -9.54000 -5.13400 -4.77300 1.000 31.16344 10 LEU B C 1
ATOM 1333 O O . LEU B 1 10 ? -9.28700 -5.99100 -5.62300 1.000 31.43062 10 LEU B O 1
ATOM 1338 N N . GLN B 1 11 ? -8.80000 -4.02200 -4.62200 1.000 28.12470 11 GLN B N 1
ATOM 1339 C CA . GLN B 1 11 ? -7.56400 -3.83700 -5.38300 1.000 29.86820 11 GLN B CA 1
ATOM 1340 C C . GLN B 1 11 ? -6.68300 -5.08100 -5.34600 1.000 28.62612 11 GLN B C 1
ATOM 1341 O O . GLN B 1 11 ? -6.06900 -5.42900 -6.35600 1.000 23.76436 11 GLN B O 1
ATOM 1347 N N . ALA B 1 12 ? -6.60500 -5.75800 -4.18300 1.000 30.30946 12 ALA B N 1
ATOM 1348 C CA . ALA B 1 12 ? -5.74500 -6.93600 -4.04700 1.000 31.62343 12 ALA B CA 1
ATOM 1349 C C . ALA B 1 12 ? -6.16300 -8.04300 -5.00200 1.000 26.66876 12 ALA B C 1
ATOM 1350 O O . ALA B 1 12 ? -5.31100 -8.71600 -5.58600 1.000 28.01154 12 ALA B O 1
ATOM 1352 N N . PHE B 1 13 ? -7.46800 -8.24500 -5.18100 1.000 27.04840 13 PHE B N 1
ATOM 1353 C CA . PHE B 1 13 ? -7.92300 -9.23900 -6.14700 1.000 23.82171 13 PHE B CA 1
ATOM 1354 C C . PHE B 1 13 ? -7.41400 -8.93600 -7.55600 1.000 27.32173 13 PHE B C 1
ATOM 1355 O O . PHE B 1 13 ? -6.87900 -9.82200 -8.24100 1.000 25.48760 13 PHE B O 1
ATOM 1363 N N . PHE B 1 14 ? -7.63900 -7.70100 -8.03400 1.000 24.32286 14 PHE B N 1
ATOM 1364 C CA . PHE B 1 14 ? -7.29500 -7.36300 -9.41400 1.000 28.26421 14 PHE B CA 1
ATOM 1365 C C . PHE B 1 14 ? -5.80000 -7.48400 -9.64200 1.000 26.30064 14 PHE B C 1
ATOM 1366 O O . PHE B 1 14 ? -5.36400 -7.94500 -10.70400 1.000 28.32645 14 PHE B O 1
ATOM 1374 N N . GLU B 1 15 ? -5.00000 -7.10800 -8.64400 1.000 24.37633 15 GLU B N 1
ATOM 1375 C CA . GLU B 1 15 ? -3.56200 -7.30400 -8.74400 1.000 29.58083 15 GLU B CA 1
ATOM 1376 C C . GLU B 1 15 ? -3.20300 -8.77500 -8.91900 1.000 27.67639 15 GLU B C 1
ATOM 1377 O O . GLU B 1 15 ? -2.44000 -9.13100 -9.82000 1.000 28.44023 15 GLU B O 1
ATOM 1383 N N . VAL B 1 16 ? -3.70100 -9.64400 -8.03500 1.000 26.85341 16 VAL B N 1
ATOM 1384 C CA . VAL B 1 16 ? -3.25800 -11.03600 -8.10000 1.000 30.86420 16 VAL B CA 1
ATOM 1385 C C . VAL B 1 16 ? -3.91200 -11.74800 -9.27200 1.000 25.06255 16 VAL B C 1
ATOM 1386 O O . VAL B 1 16 ? -3.36400 -12.73000 -9.78000 1.000 27.80329 16 VAL B O 1
ATOM 1390 N N . HIS B 1 17 ? -5.09000 -11.28200 -9.71000 1.000 26.69828 17 HIS B N 1
ATOM 1391 C CA . HIS B 1 17 ? -5.75800 -11.91600 -10.84300 1.000 26.97941 17 HIS B CA 1
ATOM 1392 C C . HIS B 1 17 ? -4.97600 -11.66600 -12.11900 1.000 31.38973 17 HIS B C 1
ATOM 1393 O O . HIS B 1 17 ? -4.64600 -12.60600 -12.84900 1.000 25.50906 17 HIS B O 1
ATOM 1400 N N . THR B 1 18 ? -4.64300 -10.40000 -12.39700 1.000 21.39040 18 THR B N 1
ATOM 1401 C CA . THR B 1 18 ? -3.85900 -10.14400 -13.59500 1.000 26.63659 18 THR B CA 1
ATOM 1402 C C . THR B 1 18 ? -2.47200 -10.76900 -13.49200 1.000 24.46523 18 THR B C 1
ATOM 1403 O O . THR B 1 18 ? -1.92700 -11.21400 -14.49600 1.000 21.88109 18 THR B O 1
ATOM 1407 N N . ARG B 1 19 ? -1.87400 -10.81500 -12.30100 1.000 27.45792 19 ARG B N 1
ATOM 1408 C CA . ARG B 1 19 ? -0.53100 -11.38300 -12.23600 1.000 31.03185 19 ARG B CA 1
ATOM 1409 C C . ARG B 1 19 ? -0.56300 -12.89100 -12.45300 1.000 27.25781 19 ARG B C 1
ATOM 1410 O O . ARG B 1 19 ? 0.31700 -13.43900 -13.12100 1.000 23.26313 19 ARG B O 1
ATOM 1418 N N . LEU B 1 20 ? -1.57700 -13.57300 -11.91300 1.000 27.33475 20 LEU B N 1
ATOM 1419 C CA . LEU B 1 20 ? -1.67200 -15.01800 -12.09800 1.000 27.24370 20 LEU B CA 1
ATOM 1420 C C . LEU B 1 20 ? -1.93800 -15.35200 -13.55600 1.000 24.99005 20 LEU B C 1
ATOM 1421 O O . LEU B 1 20 ? -1.20500 -16.13500 -14.16500 1.000 25.66175 20 LEU B O 1
ATOM 1426 N N . VAL B 1 21 ? -2.96000 -14.72900 -14.14800 1.000 25.58245 21 VAL B N 1
ATOM 1427 C CA . VAL B 1 21 ? -3.27500 -14.98300 -15.55400 1.000 26.91068 21 VAL B CA 1
ATOM 1428 C C . VAL B 1 21 ? -2.07500 -14.69500 -16.44500 1.000 25.01050 21 VAL B C 1
ATOM 1429 O O . VAL B 1 21 ? -1.79800 -15.44200 -17.39500 1.000 23.33089 21 VAL B O 1
ATOM 1433 N N . HIS B 1 22 ? -1.34300 -13.60400 -16.17000 1.000 23.35215 22 HIS B N 1
ATOM 1434 C CA . HIS B 1 22 ? -0.18300 -13.32000 -17.00900 1.000 25.56146 22 HIS B CA 1
ATOM 1435 C C . HIS B 1 22 ? 0.93800 -14.32000 -16.75900 1.000 29.83907 22 HIS B C 1
ATOM 1436 O O . HIS B 1 22 ? 1.68600 -14.66000 -17.69000 1.000 24.48005 22 HIS B O 1
ATOM 1443 N N . ARG B 1 23 ? 1.04000 -14.82000 -15.52200 1.000 24.85115 23 ARG B N 1
ATOM 1444 C CA . ARG B 1 23 ? 1.98000 -15.88800 -15.20600 1.000 26.43449 23 ARG B CA 1
ATOM 1445 C C . ARG B 1 23 ? 1.61900 -17.17200 -15.95200 1.000 26.18201 23 ARG B C 1
ATOM 1446 O O . ARG B 1 23 ? 2.46800 -17.78200 -16.61500 1.000 23.28810 23 ARG B O 1
ATOM 1454 N N . LEU B 1 24 ? 0.35100 -17.58900 -15.86600 1.000 24.60710 24 LEU B N 1
ATOM 1455 C CA . LEU B 1 24 ? -0.10200 -18.75100 -16.62900 1.000 26.97765 24 LEU B CA 1
ATOM 1456 C C . LEU B 1 24 ? 0.14100 -18.58600 -18.12500 1.000 24.63242 24 LEU B C 1
ATOM 1457 O O . LEU B 1 24 ? 0.45900 -19.55900 -18.81400 1.000 28.88704 24 LEU B O 1
ATOM 1462 N N . ALA B 1 25 ? 0.01200 -17.36500 -18.64400 1.000 30.22762 25 ALA B N 1
ATOM 1463 C CA . ALA B 1 25 ? 0.18500 -17.12200 -20.07200 1.000 24.99039 25 ALA B CA 1
ATOM 1464 C C . ALA B 1 25 ? 1.64900 -17.03100 -20.48500 1.000 24.75054 25 ALA B C 1
ATOM 1465 O O . ALA B 1 25 ? 1.95500 -17.21100 -21.66300 1.000 28.43438 25 ALA B O 1
ATOM 1467 N N . GLY B 1 26 ? 2.55500 -16.74600 -19.55300 1.000 29.07413 26 GLY B N 1
ATOM 1468 C CA . GLY B 1 26 ? 3.94800 -16.54100 -19.91300 1.000 29.85634 26 GLY B CA 1
ATOM 1469 C C . GLY B 1 26 ? 4.28200 -15.20600 -20.55100 1.000 31.00721 26 GLY B C 1
ATOM 1470 O O . GLY B 1 26 ? 5.37100 -15.06300 -21.10800 1.000 36.96761 26 GLY B O 1
ATOM 1471 N N . ILE B 1 27 ? 3.39000 -14.21700 -20.49400 1.000 30.22023 27 ILE B N 1
ATOM 1472 C CA . ILE B 1 27 ? 3.61300 -12.94300 -21.17200 1.000 35.86488 27 ILE B CA 1
ATOM 1473 C C . ILE B 1 27 ? 3.71500 -11.80400 -20.15700 1.000 35.67954 27 ILE B C 1
ATOM 1474 O O . ILE B 1 27 ? 3.24800 -11.90500 -19.01800 1.000 33.43746 27 ILE B O 1
ATOM 1479 N N . GLU B 1 28 ? 4.33200 -10.69800 -20.59500 1.000 39.72815 28 GLU B N 1
ATOM 1480 C CA . GLU B 1 28 ? 4.43600 -9.49700 -19.77000 1.000 39.36541 28 GLU B CA 1
ATOM 1481 C C . GLU B 1 28 ? 3.06300 -8.83500 -19.62600 1.000 34.60552 28 GLU B C 1
ATOM 1482 O O . GLU B 1 28 ? 2.18800 -9.01300 -20.48000 1.000 30.99038 28 GLU B O 1
ATOM 1488 N N . PRO B 1 29 ? 2.85400 -8.06200 -18.55400 1.000 33.97895 29 PRO B N 1
ATOM 1489 C CA . PRO B 1 29 ? 1.51500 -7.50900 -18.29000 1.000 36.12473 29 PRO B CA 1
ATOM 1490 C C . PRO B 1 29 ? 0.97200 -6.70700 -19.46700 1.000 27.67460 29 PRO B C 1
ATOM 1491 O O . PRO B 1 29 ? 1.68300 -5.92300 -20.09500 1.000 30.95917 29 PRO B O 1
ATOM 1495 N N . ASP B 1 30 ? -0.28800 -6.97000 -19.80100 1.000 29.17052 30 ASP B N 1
ATOM 1496 C CA . ASP B 1 30 ? -1.05800 -6.12100 -20.69600 1.000 27.03453 30 ASP B CA 1
ATOM 1497 C C . ASP B 1 30 ? -2.03700 -5.34200 -19.84000 1.000 25.13318 30 ASP B C 1
ATOM 1498 O O . ASP B 1 30 ? -2.97800 -5.94300 -19.29100 1.000 25.00118 30 ASP B O 1
ATOM 1503 N N . PRO B 1 31 ? -1.87200 -4.02600 -19.69500 1.000 27.44981 31 PRO B N 1
ATOM 1504 C CA . PRO B 1 31 ? -2.75100 -3.27600 -18.78900 1.000 26.58346 31 PRO B CA 1
ATOM 1505 C C . PRO B 1 31 ? -4.20900 -3.36000 -19.15700 1.000 22.22282 31 PRO B C 1
ATOM 1506 O O . PRO B 1 31 ? -5.06600 -3.23000 -18.27800 1.000 23.93997 31 PRO B O 1
ATOM 1510 N N . ARG B 1 32 ? -4.53100 -3.59200 -20.42700 1.000 22.75885 32 ARG B N 1
ATOM 1511 C CA . ARG B 1 32 ? -5.93600 -3.65400 -20.79100 1.000 22.15787 32 ARG B CA 1
ATOM 1512 C C . ARG B 1 32 ? -6.65100 -4.83900 -20.16100 1.000 22.59094 32 ARG B C 1
ATOM 1513 O O . ARG B 1 32 ? -7.88200 -4.80300 -20.03400 1.000 18.82968 32 ARG B O 1
ATOM 1521 N N . PHE B 1 33 ? -5.92300 -5.88100 -19.73700 1.000 22.13490 33 PHE B N 1
ATOM 1522 C CA . PHE B 1 33 ? -6.60500 -6.99900 -19.09100 1.000 22.35902 33 PHE B CA 1
ATOM 1523 C C . PHE B 1 33 ? -7.24400 -6.54600 -17.78600 1.000 19.50348 33 PHE B C 1
ATOM 1524 O O . PHE B 1 33 ? -8.43900 -6.78600 -17.55200 1.000 18.83986 33 PHE B O 1
ATOM 1532 N N . GLU B 1 34 ? -6.46200 -5.86600 -16.93200 1.000 20.08830 34 GLU B N 1
ATOM 1533 C CA . GLU B 1 34 ? -6.98100 -5.39300 -15.64700 1.000 25.69653 34 GLU B CA 1
ATOM 1534 C C . GLU B 1 34 ? -8.10400 -4.37900 -15.84000 1.000 25.70993 34 GLU B C 1
ATOM 1535 O O . GLU B 1 34 ? -9.07600 -4.36100 -15.07200 1.000 25.42230 34 GLU B O 1
ATOM 1541 N N . ILE B 1 35 ? -7.98900 -3.53400 -16.87000 1.000 21.63618 35 ILE B N 1
ATOM 1542 C CA . ILE B 1 35 ? -9.06500 -2.60800 -17.22300 1.000 23.12874 35 ILE B CA 1
ATOM 1543 C C . ILE B 1 35 ? -10.35200 -3.37000 -17.49800 1.000 25.17458 35 ILE B C 1
ATOM 1544 O O . ILE B 1 35 ? -11.41000 -3.06300 -16.93100 1.000 20.30631 35 ILE B O 1
ATOM 1549 N N . LEU B 1 36 ? -10.28000 -4.36800 -18.39100 1.000 19.07228 36 LEU B N 1
ATOM 1550 C CA . LEU B 1 36 ? -11.43000 -5.22500 -18.66600 1.000 21.43753 36 LEU B CA 1
ATOM 1551 C C . LEU B 1 36 ? -11.96900 -5.87900 -17.39400 1.000 24.05882 36 LEU B C 1
ATOM 1552 O O . LEU B 1 36 ? -13.18400 -5.87000 -17.14600 1.000 22.61846 36 LEU B O 1
ATOM 1557 N N . ASP B 1 37 ? -11.07500 -6.45400 -16.57400 1.000 22.27488 37 ASP B N 1
ATOM 1558 C CA . ASP B 1 37 ? -11.47800 -7.14300 -15.34200 1.000 24.77727 37 ASP B CA 1
ATOM 1559 C C . ASP B 1 37 ? -12.26600 -6.21100 -14.41000 1.000 28.12565 37 ASP B C 1
ATOM 1560 O O . ASP B 1 37 ? -13.33400 -6.57900 -13.89100 1.000 24.95676 37 ASP B O 1
ATOM 1565 N N . LYS B 1 38 ? -11.76000 -4.98700 -14.20000 1.000 29.10394 38 LYS B N 1
ATOM 1566 C CA . LYS B 1 38 ? -12.44800 -4.03200 -13.32700 1.000 27.66972 38 LYS B CA 1
ATOM 1567 C C . LYS B 1 38 ? -13.81400 -3.66000 -13.88700 1.000 24.28239 38 LYS B C 1
ATOM 1568 O O . LYS B 1 38 ? -14.78100 -3.50200 -13.13900 1.000 30.95664 38 LYS B O 1
ATOM 1574 N N . TYR B 1 39 ? -13.91600 -3.52800 -15.20100 1.000 24.07236 39 TYR B N 1
ATOM 1575 C CA . TYR B 1 39 ? -15.20100 -3.18800 -15.79600 1.000 30.60264 39 TYR B CA 1
ATOM 1576 C C . TYR B 1 39 ? -16.19700 -4.32500 -15.61500 1.000 34.46508 39 TYR B C 1
ATOM 1577 O O . TYR B 1 39 ? -17.36100 -4.08500 -15.27800 1.000 37.55819 39 TYR B O 1
ATOM 1586 N N . ILE B 1 40 ? -15.75200 -5.56900 -15.81700 1.000 25.73683 40 ILE B N 1
ATOM 1587 C CA . ILE B 1 40 ? -16.62000 -6.72800 -15.60600 1.000 31.52881 40 ILE B CA 1
ATOM 1588 C C . ILE B 1 40 ? -17.08900 -6.80600 -14.15400 1.000 30.96967 40 ILE B C 1
ATOM 1589 O O . ILE B 1 40 ? -18.25100 -7.13200 -13.88100 1.000 26.06967 40 ILE B O 1
ATOM 1594 N N . PHE B 1 41 ? -16.19400 -6.53100 -13.19900 1.000 32.94571 41 PHE B N 1
ATOM 1595 C CA . PHE B 1 41 ? -16.63300 -6.45900 -11.80900 1.000 34.18940 41 PHE B CA 1
ATOM 1596 C C . PHE B 1 41 ? -17.68400 -5.37300 -11.61900 1.000 33.00789 41 PHE B C 1
ATOM 1597 O O . PHE B 1 41 ? -18.69500 -5.58900 -10.93600 1.000 31.41464 41 PHE B O 1
ATOM 1605 N N . ARG B 1 42 ? -17.45700 -4.19000 -12.20000 1.000 30.97062 42 ARG B N 1
ATOM 1606 C CA . ARG B 1 42 ? -18.42100 -3.10600 -12.02700 1.000 33.19118 42 ARG B CA 1
ATOM 1607 C C . ARG B 1 42 ? -19.77600 -3.46700 -12.62900 1.000 38.03521 42 ARG B C 1
ATOM 1608 O O . ARG B 1 42 ? -20.82200 -3.13000 -12.05900 1.000 37.59808 42 ARG B O 1
ATOM 1616 N N . GLN B 1 43 ? -19.78500 -4.18300 -13.76000 1.000 31.71457 43 GLN B N 1
ATOM 1617 C CA . GLN B 1 43 ? -21.05700 -4.58900 -14.35500 1.000 37.55107 43 GLN B CA 1
ATOM 1618 C C . GLN B 1 43 ? -21.78300 -5.62400 -13.49800 1.000 34.83678 43 GLN B C 1
ATOM 1619 O O . GLN B 1 43 ? -23.00700 -5.55100 -13.34100 1.000 35.78351 43 GLN B O 1
ATOM 1625 N N . ILE B 1 44 ? -21.05500 -6.59400 -12.93800 1.000 31.37634 44 ILE B N 1
ATOM 1626 C CA . ILE B 1 44 ? -21.71100 -7.65400 -12.17100 1.000 37.23527 44 ILE B CA 1
ATOM 1627 C C . ILE B 1 44 ? -22.45100 -7.06400 -10.97600 1.000 39.10488 44 ILE B C 1
ATOM 1628 O O . ILE B 1 44 ? -23.61900 -7.38200 -10.72600 1.000 41.41933 44 ILE B O 1
ATOM 1633 N N . VAL B 1 45 ? -21.78900 -6.18000 -10.22800 1.000 36.05535 45 VAL B N 1
ATOM 1634 C CA . VAL B 1 45 ? -22.43100 -5.68000 -9.01700 1.000 38.35008 45 VAL B CA 1
ATOM 1635 C C . VAL B 1 45 ? -23.53800 -4.69500 -9.36800 1.000 42.88192 45 VAL B C 1
ATOM 1636 O O . VAL B 1 45 ? -24.54700 -4.61000 -8.66100 1.000 44.02445 45 VAL B O 1
ATOM 1640 N N . ALA B 1 46 ? -23.39000 -3.96300 -10.47600 1.000 39.71005 46 ALA B N 1
ATOM 1641 C CA . ALA B 1 46 ? -24.45700 -3.07700 -10.93000 1.000 43.50368 46 ALA B CA 1
ATOM 1642 C C . ALA B 1 46 ? -25.67100 -3.86600 -11.40600 1.000 48.13595 46 ALA B C 1
ATOM 1643 O O . ALA B 1 46 ? -26.81500 -3.46600 -11.16000 1.000 55.34394 46 ALA B O 1
ATOM 1645 N N . ASP B 1 47 ? -25.44700 -4.98400 -12.08900 1.000 41.75838 47 ASP B N 1
ATOM 1646 C CA . ASP B 1 47 ? -26.55800 -5.78900 -12.57200 1.000 49.09996 47 ASP B CA 1
ATOM 1647 C C . ASP B 1 47 ? -27.11600 -6.75100 -11.52600 1.000 52.96084 47 ASP B C 1
ATOM 1648 O O . ASP B 1 47 ? -28.20100 -7.30400 -11.74600 1.000 55.53596 47 ASP B O 1
ATOM 1653 N N . ASN B 1 48 ? -26.41500 -6.97800 -10.40900 1.000 45.35681 48 ASN B N 1
ATOM 1654 C CA . ASN B 1 48 ? -26.91100 -7.82600 -9.32000 1.000 48.61285 48 ASN B CA 1
ATOM 1655 C C . ASN B 1 48 ? -26.73000 -7.10400 -7.98500 1.000 46.95646 48 ASN B C 1
ATOM 1656 O O . ASN B 1 48 ? -25.95200 -7.54300 -7.12900 1.000 48.18636 48 ASN B O 1
ATOM 1661 N N . PRO B 1 49 ? -27.43800 -5.98800 -7.77000 1.000 48.50562 49 PRO B N 1
ATOM 1662 C CA . PRO B 1 49 ? -27.22900 -5.23900 -6.51800 1.000 49.37896 49 PRO B CA 1
ATOM 1663 C C . PRO B 1 49 ? -27.71500 -5.98600 -5.28600 1.000 52.15578 49 PRO B C 1
ATOM 1664 O O . PRO B 1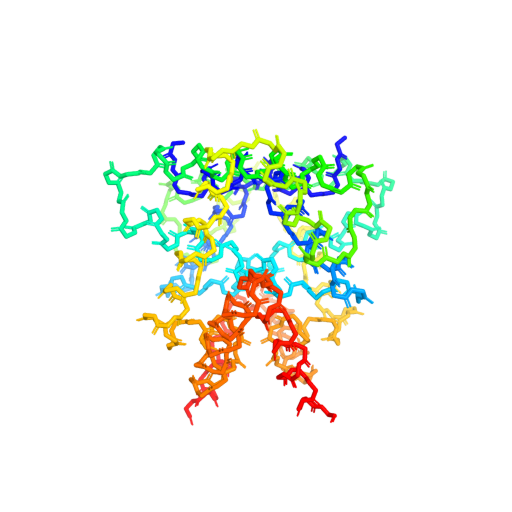 49 ? -27.17100 -5.78500 -4.19400 1.000 47.95798 49 PRO B O 1
ATOM 1668 N N . GLU B 1 50 ? -28.71100 -6.86400 -5.43500 1.000 57.91915 50 GLU B N 1
ATOM 1669 C CA . GLU B 1 50 ? -29.17300 -7.68800 -4.32400 1.000 49.14702 50 GLU B CA 1
ATOM 1670 C C . GLU B 1 50 ? -28.11600 -8.68300 -3.86200 1.000 49.89334 50 GLU B C 1
ATOM 1671 O O . GLU B 1 50 ? -28.18400 -9.16100 -2.72700 1.000 57.39158 50 GLU B O 1
ATOM 1677 N N . GLU B 1 51 ? -27.12900 -8.98600 -4.70300 1.000 51.75395 51 GLU B N 1
ATOM 1678 C CA . GLU B 1 51 ? -26.13700 -10.01200 -4.40900 1.000 52.18054 51 GLU B CA 1
ATOM 1679 C C . GLU B 1 51 ? -24.73100 -9.44000 -4.28200 1.000 45.62203 51 GLU B C 1
ATOM 1680 O O . GLU B 1 51 ? -23.75700 -10.20500 -4.28700 1.000 40.65034 51 GLU B O 1
ATOM 1686 N N . ARG B 1 52 ? -24.60200 -8.11600 -4.16200 1.000 40.53874 52 ARG B N 1
ATOM 1687 C CA . ARG B 1 52 ? -23.29000 -7.48000 -4.22300 1.000 42.90586 52 ARG B CA 1
ATOM 1688 C C . ARG B 1 52 ? -22.40200 -7.90500 -3.06200 1.000 40.53426 52 ARG B C 1
ATOM 1689 O O . ARG B 1 52 ? -21.18700 -8.05100 -3.23800 1.000 36.17427 52 ARG B O 1
ATOM 1697 N N . GLU B 1 53 ? -22.99000 -8.13900 -1.88500 1.000 41.71486 53 GLU B N 1
ATOM 1698 C CA . GLU B 1 53 ? -22.21100 -8.58200 -0.73100 1.000 42.72596 53 GLU B CA 1
ATOM 1699 C C . GLU B 1 53 ? -21.73000 -10.01900 -0.88600 1.000 40.19007 53 GLU B C 1
ATOM 1700 O O . GLU B 1 53 ? -20.66200 -10.36700 -0.37300 1.000 41.27000 53 GLU B O 1
ATOM 1706 N N . LYS B 1 54 ? -22.50200 -10.87000 -1.56800 1.000 37.09719 54 LYS B N 1
ATOM 1707 C CA . LYS B 1 54 ? -22.01100 -12.21300 -1.85900 1.000 38.21429 54 LYS B CA 1
ATOM 1708 C C . LYS B 1 54 ? -20.93800 -12.17400 -2.94800 1.000 41.29010 54 LYS B C 1
ATOM 1709 O O . LYS B 1 54 ? -19.90300 -12.84600 -2.83400 1.000 37.46007 54 LYS B O 1
ATOM 1715 N N . ILE B 1 55 ? -21.14700 -11.35600 -3.98600 1.000 39.59506 55 ILE B N 1
ATOM 1716 C CA . ILE B 1 55 ? -20.12200 -11.15700 -5.01100 1.000 36.99967 55 ILE B CA 1
ATOM 1717 C C . ILE B 1 55 ? -18.82600 -10.65200 -4.38200 1.000 37.43633 55 ILE B C 1
ATOM 1718 O O . ILE B 1 55 ? -17.72700 -11.06100 -4.77500 1.000 38.47431 55 ILE B O 1
ATOM 1723 N N . ARG B 1 56 ? -18.93300 -9.77100 -3.38200 1.000 37.19674 56 ARG B N 1
ATOM 1724 C CA . ARG B 1 56 ? -17.73900 -9.26100 -2.71800 1.000 34.54829 56 ARG B CA 1
ATOM 1725 C C . ARG B 1 56 ? -17.00600 -10.36300 -1.95900 1.000 35.57486 56 ARG B C 1
ATOM 1726 O O . ARG B 1 56 ? -15.76800 -10.41500 -1.96200 1.000 32.78348 56 ARG B O 1
ATOM 1734 N N . LEU B 1 57 ? -17.74900 -11.21700 -1.25400 1.000 33.85913 57 LEU B N 1
ATOM 1735 C CA . LEU B 1 57 ? -17.13000 -12.35900 -0.58900 1.000 37.80915 57 LEU B CA 1
ATOM 1736 C C . LEU B 1 57 ? -16.37900 -13.22400 -1.59100 1.000 28.11724 57 LEU B C 1
ATOM 1737 O O . LEU B 1 57 ? -15.23300 -13.62000 -1.34900 1.000 30.92799 57 LEU B O 1
ATOM 1742 N N . ASP B 1 58 ? -17.00100 -13.50600 -2.73700 1.000 30.32958 58 ASP B N 1
ATOM 1743 C CA . ASP B 1 58 ? -16.39500 -14.42300 -3.70400 1.000 34.26130 58 ASP B CA 1
ATOM 1744 C C . ASP B 1 58 ? -15.09800 -13.86300 -4.28200 1.000 34.33755 58 ASP B C 1
ATOM 1745 O O . ASP B 1 58 ? -14.09700 -14.58400 -4.39000 1.000 30.92821 58 ASP B O 1
ATOM 1750 N N . TYR B 1 59 ? -15.09400 -12.58100 -4.66000 1.000 31.23528 59 TYR B N 1
ATOM 1751 C CA . TYR B 1 59 ? -13.87100 -11.96900 -5.16600 1.000 27.14035 59 TYR B CA 1
ATOM 1752 C C . TYR B 1 59 ? -12.80000 -11.92400 -4.08200 1.000 28.70253 59 TYR B C 1
ATOM 1753 O O . TYR B 1 59 ? -11.60900 -12.10200 -4.36400 1.000 30.80969 59 TYR B O 1
ATOM 1762 N N . GLY B 1 60 ? -13.20300 -11.69100 -2.83200 1.000 32.53601 60 GLY B N 1
ATOM 1763 C CA . GLY B 1 60 ? -12.23800 -11.69100 -1.74500 1.000 32.84373 60 GLY B CA 1
ATOM 1764 C C . GLY B 1 60 ? -11.64700 -13.06400 -1.49900 1.000 30.00114 60 GLY B C 1
ATOM 1765 O O . GLY B 1 60 ? -10.45000 -13.19700 -1.23400 1.000 29.54794 60 GLY B O 1
ATOM 1766 N N . ARG B 1 61 ? -12.47400 -14.10200 -1.58500 1.000 31.83905 61 ARG B N 1
ATOM 1767 C CA . ARG B 1 61 ? -11.95100 -15.46000 -1.48300 1.000 36.98026 61 ARG B CA 1
ATOM 1768 C C . ARG B 1 61 ? -11.06400 -15.79000 -2.68100 1.000 31.93477 61 ARG B C 1
ATOM 1769 O O . ARG B 1 61 ? -9.97900 -16.36200 -2.52300 1.000 29.40798 61 ARG B O 1
ATOM 1777 N N . ALA B 1 62 ? -11.48300 -15.40400 -3.88200 1.000 30.89873 62 ALA B N 1
ATOM 1778 C CA . ALA B 1 62 ? -10.65000 -15.67900 -5.04800 1.000 29.91429 62 ALA B CA 1
ATOM 1779 C C . ALA B 1 62 ? -9.29900 -14.98200 -4.93400 1.000 27.99983 62 ALA B C 1
ATOM 1780 O O . ALA B 1 62 ? -8.26200 -15.55000 -5.30300 1.000 28.35219 62 ALA B O 1
ATOM 1782 N N . ALA B 1 63 ? -9.28800 -13.76000 -4.39200 1.000 28.35883 63 ALA B N 1
ATOM 1783 C CA . ALA B 1 63 ? -8.03500 -13.04600 -4.16900 1.000 26.53513 63 ALA B CA 1
ATOM 1784 C C . ALA B 1 63 ? -7.07500 -13.83900 -3.29500 1.000 29.65794 63 ALA B C 1
ATOM 1785 O O . ALA B 1 63 ? -5.86600 -13.88500 -3.57100 1.000 27.74550 63 ALA B O 1
ATOM 1787 N N . GLU B 1 64 ? -7.58000 -14.44800 -2.21200 1.000 25.36421 64 GLU B N 1
ATOM 1788 C CA . GLU B 1 64 ? -6.70800 -15.28000 -1.38800 1.000 27.49660 64 GLU B CA 1
ATOM 1789 C C . GLU B 1 64 ? -6.18100 -16.45700 -2.19600 1.000 27.93517 64 GLU B C 1
ATOM 1790 O O . GLU B 1 64 ? -4.99000 -16.79600 -2.12300 1.000 25.82856 64 GLU B O 1
ATOM 1796 N N . ILE B 1 65 ? -7.05800 -17.08800 -2.97900 1.000 23.72960 65 ILE B N 1
ATOM 1797 C CA . ILE B 1 65 ? -6.65800 -18.27200 -3.73500 1.000 25.35461 65 ILE B CA 1
ATOM 1798 C C . ILE B 1 65 ? -5.59400 -17.89500 -4.75900 1.000 26.57945 65 ILE B C 1
ATOM 1799 O O . ILE B 1 65 ? -4.54500 -18.53900 -4.85400 1.000 29.15841 65 ILE B O 1
ATOM 1804 N N . PHE B 1 66 ? -5.81600 -16.79400 -5.48900 1.000 26.13276 66 PHE B N 1
ATOM 1805 C CA . PHE B 1 66 ? -4.85700 -16.39000 -6.51700 1.000 26.53297 66 PHE B CA 1
ATOM 1806 C C . PHE B 1 66 ? -3.53300 -15.95800 -5.89800 1.000 24.84848 66 PHE B C 1
ATOM 1807 O O . PHE B 1 66 ? -2.46400 -16.25900 -6.43900 1.000 24.00578 66 PHE B O 1
ATOM 1815 N N . ARG B 1 67 ? -3.59200 -15.27700 -4.74900 1.000 28.17366 67 ARG B N 1
ATOM 1816 C CA . ARG B 1 67 ? -2.38400 -14.86500 -4.03400 1.000 34.72892 67 ARG B CA 1
ATOM 1817 C C . ARG B 1 67 ? -1.52600 -16.07000 -3.65400 1.000 33.71263 67 ARG B C 1
ATOM 1818 O O . ARG B 1 67 ? -0.31100 -16.08600 -3.88700 1.000 34.67251 67 ARG B O 1
ATOM 1826 N N . ASP B 1 68 ? -2.13800 -17.08800 -3.05600 1.000 30.78580 68 ASP B N 1
ATOM 1827 C CA . ASP B 1 68 ? -1.34700 -18.23500 -2.63700 1.000 34.47187 68 ASP B CA 1
ATOM 1828 C C . ASP B 1 68 ? -0.87000 -19.03800 -3.83800 1.000 35.11184 68 ASP B C 1
ATOM 1829 O O . ASP B 1 68 ? 0.24500 -19.57500 -3.81500 1.000 34.82569 68 ASP B O 1
ATOM 1834 N N . ALA B 1 69 ? -1.66400 -19.08000 -4.91600 1.000 31.16645 69 ALA B N 1
ATOM 1835 C CA . ALA B 1 69 ? -1.21200 -19.76400 -6.12400 1.000 28.22358 69 ALA B CA 1
ATOM 1836 C C . ALA B 1 69 ? 0.05400 -19.11900 -6.66500 1.000 30.77650 69 ALA B C 1
ATOM 1837 O O . ALA B 1 69 ? 1.02400 -19.81300 -6.99100 1.000 36.22080 69 ALA B O 1
ATOM 1839 N N . LEU B 1 70 ? 0.06100 -17.78200 -6.76100 1.000 32.97179 70 LEU B N 1
ATOM 1840 C CA . LEU B 1 70 ? 1.26600 -17.05100 -7.15700 1.000 30.16220 70 LEU B CA 1
ATOM 1841 C C . LEU B 1 70 ? 2.44400 -17.37000 -6.24800 1.000 33.47752 70 LEU B C 1
ATOM 1842 O O . LEU B 1 70 ? 3.57400 -17.51300 -6.72400 1.000 31.42517 70 LEU B O 1
ATOM 1847 N N . ALA B 1 71 ? 2.19900 -17.45100 -4.92900 1.000 33.33632 71 ALA B N 1
ATOM 1848 C CA . ALA B 1 71 ? 3.25500 -17.79200 -3.96900 1.000 43.94202 71 ALA B CA 1
ATOM 1849 C C . ALA B 1 71 ? 3.90900 -19.12200 -4.30400 1.000 40.74163 71 ALA B C 1
ATOM 1850 O O . ALA B 1 71 ? 5.13200 -19.27000 -4.17800 1.000 41.02715 71 ALA B O 1
ATOM 1852 N N . ARG B 1 72 ? 3.10800 -20.10300 -4.71200 1.000 39.20587 72 ARG B N 1
ATOM 1853 C CA . ARG B 1 72 ? 3.58800 -21.43600 -5.03800 1.000 41.38957 72 ARG B CA 1
ATOM 1854 C C . ARG B 1 72 ? 4.09700 -21.55900 -6.48300 1.000 43.20530 72 ARG B C 1
ATOM 1855 O O . ARG B 1 72 ? 4.42700 -22.66700 -6.91300 1.000 41.54291 72 ARG B O 1
ATOM 1863 N N . ASP B 1 73 ? 4.17200 -20.44800 -7.22400 1.000 41.28761 73 ASP B N 1
ATOM 1864 C CA . ASP B 1 73 ? 4.76100 -20.39600 -8.56800 1.000 47.50141 73 ASP B CA 1
ATOM 1865 C C . ASP B 1 73 ? 4.11500 -21.41300 -9.51600 1.000 45.14296 73 ASP B C 1
ATOM 1866 O O . ASP B 1 73 ? 4.78600 -22.14000 -10.25100 1.000 45.31385 73 ASP B O 1
ATOM 1871 N N . ILE B 1 74 ? 2.79000 -21.43900 -9.50900 1.000 43.93662 74 ILE B N 1
ATOM 1872 C CA . ILE B 1 74 ? 2.02900 -22.27600 -10.42400 1.000 38.00323 74 ILE B CA 1
ATOM 1873 C C . ILE B 1 74 ? 2.04300 -21.61900 -11.79900 1.000 39.26777 74 ILE B C 1
ATOM 1874 O O . ILE B 1 74 ? 1.65900 -20.45300 -11.94000 1.000 35.17313 74 ILE B O 1
ATOM 1879 N N . THR B 1 75 ? 2.50300 -22.35800 -12.81800 1.000 34.11603 75 THR B N 1
ATOM 1880 C CA . THR B 1 75 ? 2.66800 -21.80400 -14.16000 1.000 32.86250 75 THR B CA 1
ATOM 1881 C C . THR B 1 75 ? 1.80600 -22.46300 -15.23900 1.000 30.08864 75 THR B C 1
ATOM 1882 O O . THR B 1 75 ? 1.94200 -22.10400 -16.41300 1.000 24.91952 75 THR B O 1
ATOM 1886 N N . THR B 1 76 ? 0.91700 -23.39400 -14.89400 1.000 24.06582 76 THR B N 1
ATOM 1887 C CA . THR B 1 76 ? 0.04900 -24.00600 -15.91200 1.000 27.80424 76 THR B CA 1
ATOM 1888 C C . THR B 1 76 ? -1.36000 -24.22000 -15.37400 1.000 22.93797 76 THR B C 1
ATOM 1889 O O . THR B 1 76 ? -1.53200 -24.54100 -14.19100 1.000 24.00736 76 THR B O 1
ATOM 1893 N N . PRO B 1 77 ? -2.37700 -24.05500 -16.22500 1.000 24.60330 77 PRO B N 1
ATOM 1894 C CA . PRO B 1 77 ? -3.76200 -24.34600 -15.82800 1.000 23.52281 77 PRO B CA 1
ATOM 1895 C C . PRO B 1 77 ? -3.90900 -25.64500 -15.04900 1.000 28.30582 77 PRO B C 1
ATOM 1896 O O . PRO B 1 77 ? -4.51700 -25.66800 -13.97300 1.000 28.08983 77 PRO B O 1
ATOM 1900 N N . GLU B 1 78 ? -3.33600 -26.73000 -15.58600 1.000 26.74367 78 GLU B N 1
ATOM 1901 C CA . GLU B 1 78 ? -3.39900 -28.02200 -14.90700 1.000 27.93349 78 GLU B CA 1
ATOM 1902 C C . GLU B 1 78 ? -2.84800 -27.93200 -13.48600 1.000 31.71106 78 GLU B C 1
ATOM 1903 O O . GLU B 1 78 ? -3.48500 -28.39600 -12.52900 1.000 28.32367 78 GLU B O 1
ATOM 1909 N N . ALA B 1 79 ? -1.65700 -27.34300 -13.32200 1.000 22.79411 79 ALA B N 1
ATOM 1910 C CA . ALA B 1 79 ? -1.12700 -27.19300 -11.97200 1.000 30.81615 79 ALA B CA 1
ATOM 1911 C C . ALA B 1 79 ? -2.07500 -26.35800 -11.10700 1.000 27.25519 79 ALA B C 1
ATOM 1912 O O . ALA B 1 79 ? -2.32500 -26.70600 -9.94700 1.000 27.76396 79 ALA B O 1
ATOM 1914 N N . PHE B 1 80 ? -2.67000 -25.29900 -11.67700 1.000 26.35340 80 PHE B N 1
ATOM 1915 C CA . PHE B 1 80 ? -3.62700 -24.49100 -10.91200 1.000 30.54323 80 PHE B CA 1
ATOM 1916 C C . PHE B 1 80 ? -4.84700 -25.31200 -10.48900 1.000 25.90092 80 PHE B C 1
ATOM 1917 O O . PHE B 1 80 ? -5.36000 -25.14000 -9.37700 1.000 24.79363 80 PHE B O 1
ATOM 1925 N N . ASN B 1 81 ? -5.34300 -26.18600 -11.37700 1.000 25.92294 81 ASN B N 1
ATOM 1926 C CA . ASN B 1 81 ? -6.54200 -26.95700 -11.07000 1.000 26.32633 81 ASN B CA 1
ATOM 1927 C C . ASN B 1 81 ? -6.26100 -27.99800 -9.99600 1.000 28.13587 81 ASN B C 1
ATOM 1928 O O . ASN B 1 81 ? -7.15100 -28.34000 -9.21400 1.000 23.15387 81 ASN B O 1
ATOM 1933 N N . ALA B 1 82 ? -5.03800 -28.52600 -9.97000 1.000 23.69193 82 ALA B N 1
ATOM 1934 C CA . ALA B 1 82 ? -4.66500 -29.48900 -8.94800 1.000 34.90539 82 ALA B CA 1
ATOM 1935 C C . ALA B 1 82 ? -4.52800 -28.79900 -7.59800 1.000 31.31434 82 ALA B C 1
ATOM 1936 O O . ALA B 1 82 ? -4.95300 -29.34000 -6.57500 1.000 25.83273 82 ALA B O 1
ATOM 1938 N N . TYR B 1 83 ? -4.00100 -27.56900 -7.58800 1.000 24.93329 83 TYR B N 1
ATOM 1939 C CA . TYR B 1 83 ? -3.97600 -26.79000 -6.36000 1.000 27.12507 83 TYR B CA 1
ATOM 1940 C C . TYR B 1 83 ? -5.39200 -26.47000 -5.89100 1.000 27.49207 83 TYR B C 1
ATOM 1941 O O . TYR B 1 83 ? -5.71600 -26.62400 -4.70900 1.000 27.58880 83 TYR B O 1
ATOM 1950 N N . LEU B 1 84 ? -6.25400 -26.04100 -6.81500 1.000 27.64694 84 LEU B N 1
ATOM 1951 C CA . LEU B 1 84 ? -7.65500 -25.78400 -6.49200 1.000 28.89430 84 LEU B CA 1
ATOM 1952 C C . LEU B 1 84 ? -8.33100 -27.00900 -5.88000 1.000 34.40303 84 LEU B C 1
ATOM 1953 O O . LEU B 1 84 ? -9.06500 -26.89200 -4.89100 1.000 31.64129 84 LEU B O 1
ATOM 1958 N N . GLU B 1 85 ? -8.13900 -28.18600 -6.49300 1.000 26.89468 85 GLU B N 1
ATOM 1959 C CA . GLU B 1 85 ? -8.75800 -29.40300 -5.96400 1.000 35.38832 85 GLU B CA 1
ATOM 1960 C C . GLU B 1 85 ? -8.31100 -29.66800 -4.52800 1.000 32.39015 85 GLU B C 1
ATOM 1961 O O . GLU B 1 85 ? -9.12400 -30.02600 -3.67000 1.000 36.07070 85 GLU B O 1
ATOM 1967 N N . ALA B 1 86 ? -7.02400 -29.46700 -4.24400 1.000 27.30331 86 ALA B N 1
ATOM 1968 C CA . ALA B 1 86 ? -6.52700 -29.64800 -2.88800 1.000 33.42541 86 ALA B CA 1
ATOM 1969 C C . ALA B 1 86 ? -7.17000 -28.67000 -1.90500 1.000 35.30399 86 ALA B C 1
ATOM 1970 O O . ALA B 1 86 ? -7.24900 -28.96300 -0.71100 1.000 32.05510 86 ALA B O 1
ATOM 1972 N N . LEU B 1 87 ? -7.63300 -27.50900 -2.37600 1.000 33.17454 87 LEU B N 1
ATOM 1973 C CA . LEU B 1 87 ? -8.29000 -26.57100 -1.47300 1.000 38.41140 87 LEU B CA 1
ATOM 1974 C C . LEU B 1 87 ? -9.72900 -26.96900 -1.16300 1.000 38.66063 87 LEU B C 1
ATOM 1975 O O . LEU B 1 87 ? -10.31500 -26.43200 -0.21300 1.000 35.43807 87 LEU B O 1
ATOM 1980 N N . GLY B 1 88 ? -10.31900 -27.85700 -1.95800 1.000 31.85449 88 GLY B N 1
ATOM 1981 C CA . GLY B 1 88 ? -11.65700 -28.34400 -1.70800 1.000 38.08729 88 GLY B CA 1
ATOM 1982 C C . GLY B 1 88 ? -12.69900 -27.75900 -2.64800 1.000 36.44183 88 GLY B C 1
ATOM 1983 O O . GLY B 1 88 ? -12.44300 -26.79400 -3.37900 1.000 36.66817 88 GLY B O 1
ATOM 1984 N N . PRO B 1 89 ? -13.91600 -28.31900 -2.60800 1.000 36.92640 89 PRO B N 1
ATOM 1985 C CA . PRO B 1 89 ? -14.92000 -27.98000 -3.63000 1.000 38.15923 89 PRO B CA 1
ATOM 1986 C C . PRO B 1 89 ? -15.39000 -26.53400 -3.59900 1.000 37.36975 89 PRO B C 1
ATOM 1987 O O . PRO B 1 89 ? -15.76900 -26.00500 -4.65200 1.000 30.33004 89 PRO B O 1
ATOM 1991 N N . ASP B 1 90 ? -15.37500 -25.85800 -2.45000 1.000 33.12780 90 ASP B N 1
ATOM 1992 C CA . ASP B 1 90 ? -15.82300 -24.47000 -2.47900 1.000 34.56781 90 ASP B CA 1
ATOM 1993 C C . ASP B 1 90 ? -14.80300 -23.56400 -3.15400 1.000 29.29235 90 ASP B C 1
ATOM 1994 O O . ASP B 1 90 ? -15.18900 -22.61300 -3.84000 1.000 36.63746 90 ASP B O 1
ATOM 1999 N N . ALA B 1 91 ? -13.51000 -23.84400 -2.99000 1.000 28.42668 91 ALA B N 1
ATOM 2000 C CA . ALA B 1 91 ? -12.49900 -23.14800 -3.77700 1.000 28.91704 91 ALA B CA 1
ATOM 2001 C C . ALA B 1 91 ? -12.71500 -23.35900 -5.27200 1.000 30.30445 91 ALA B C 1
ATOM 2002 O O . ALA B 1 91 ? -12.59000 -22.41400 -6.06000 1.000 33.52999 91 ALA B O 1
ATOM 2004 N N . VAL B 1 92 ? -13.02600 -24.59500 -5.67700 1.000 34.17887 92 VAL B N 1
ATOM 2005 C CA . VAL B 1 92 ? -13.32600 -24.88500 -7.07500 1.000 29.83881 92 VAL B CA 1
ATOM 2006 C C . VAL B 1 92 ? -14.56100 -24.10800 -7.52100 1.000 31.65259 92 VAL B C 1
ATOM 2007 O O . VAL B 1 92 ? -14.55700 -23.45100 -8.56800 1.000 29.36070 92 VAL B O 1
ATOM 2011 N N . ARG B 1 93 ? -15.62700 -24.15400 -6.71700 1.000 30.60025 93 ARG B N 1
ATOM 2012 C CA . ARG B 1 93 ? -16.86100 -23.45700 -7.07200 1.000 35.97595 93 ARG B CA 1
ATOM 2013 C C . ARG B 1 93 ? -16.64400 -21.95200 -7.17800 1.000 33.74982 93 ARG B C 1
ATOM 2014 O O . ARG B 1 93 ? -17.15700 -21.31100 -8.10300 1.000 33.22373 93 ARG B O 1
ATOM 2022 N N . THR B 1 94 ? -15.89800 -21.36400 -6.23600 1.000 30.95286 94 THR B N 1
ATOM 2023 C CA . THR B 1 94 ? -15.72800 -19.91400 -6.25600 1.000 33.52061 94 THR B CA 1
ATOM 2024 C C . THR B 1 94 ? -15.06900 -19.47500 -7.55700 1.000 27.88740 94 THR B C 1
ATOM 2025 O O . THR B 1 94 ? -15.55600 -18.57000 -8.24200 1.000 33.19958 94 THR B O 1
ATOM 2029 N N . VAL B 1 95 ? -13.97600 -20.13600 -7.93600 1.000 26.77456 95 VAL B N 1
ATOM 2030 C CA . VAL B 1 95 ? -13.23700 -19.73900 -9.13500 1.000 27.78786 95 VAL B CA 1
ATOM 2031 C C . VAL B 1 95 ? -14.05900 -19.99600 -10.40100 1.000 28.30673 95 VAL B C 1
ATOM 2032 O O . VAL B 1 95 ? -14.09700 -19.15800 -11.30700 1.000 27.82146 95 VAL B O 1
ATOM 2036 N N . GLN B 1 96 ? -14.74900 -21.13900 -10.46900 1.000 30.32672 96 GLN B N 1
ATOM 2037 C CA . GLN B 1 96 ? -15.57300 -21.46700 -11.63100 1.000 30.79980 96 GLN B CA 1
ATOM 2038 C C . GLN B 1 96 ? -16.68400 -20.44800 -11.82200 1.000 27.50905 96 GLN B C 1
ATOM 2039 O O . GLN B 1 96 ? -16.92200 -19.97200 -12.94100 1.000 29.92960 96 GLN B O 1
ATOM 2045 N N . ASP B 1 97 ? -17.38000 -20.10000 -10.73900 1.000 28.59068 97 ASP B N 1
ATOM 2046 C CA . ASP B 1 97 ? -18.43200 -19.08900 -10.84000 1.000 33.69527 97 ASP B CA 1
ATOM 2047 C C . ASP B 1 97 ? -17.87400 -17.73900 -11.28500 1.000 30.49659 97 ASP B C 1
ATOM 2048 O O . ASP B 1 97 ? -18.48500 -17.05000 -12.10800 1.000 32.36929 97 ASP B O 1
ATOM 2053 N N . LEU B 1 98 ? -16.73600 -17.32300 -10.72900 1.000 29.98608 98 LEU B N 1
ATOM 2054 C CA . LEU B 1 98 ? -16.14800 -16.05600 -11.15400 1.000 24.76986 98 LEU B CA 1
ATOM 2055 C C . LEU B 1 98 ? -15.81000 -16.10200 -12.63900 1.000 27.67577 98 LEU B C 1
ATOM 2056 O O . LEU B 1 98 ? -16.14700 -15.18500 -13.39600 1.000 28.42657 98 LEU B O 1
ATOM 2061 N N . THR B 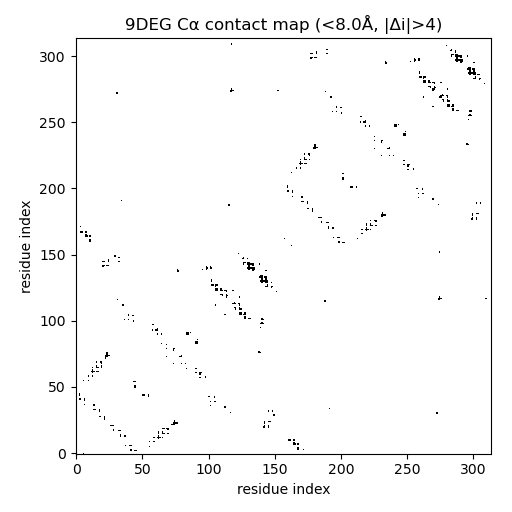1 99 ? -15.17100 -17.19300 -13.07500 1.000 29.46947 99 THR B N 1
ATOM 2062 C CA . THR B 1 99 ? -14.81800 -17.35900 -14.48800 1.000 30.79897 99 THR B CA 1
ATOM 2063 C C . THR B 1 99 ? -16.05700 -17.37200 -15.37600 1.000 26.48293 99 THR B C 1
ATOM 2064 O O . THR B 1 99 ? -16.05900 -16.77800 -16.45800 1.000 31.02407 99 THR B O 1
ATOM 2068 N N . ARG B 1 100 ? -17.13000 -18.01600 -14.92100 1.000 26.73387 100 ARG B N 1
ATOM 2069 C CA . ARG B 1 100 ? -18.35800 -18.05800 -15.70400 1.000 32.00431 100 ARG B CA 1
ATOM 2070 C C . ARG B 1 100 ? -18.97900 -16.66700 -15.82500 1.000 29.01339 100 ARG B C 1
ATOM 2071 O O . ARG B 1 100 ? -19.33600 -16.23300 -16.92300 1.000 33.12828 100 ARG B O 1
ATOM 2079 N N . ARG B 1 101 ? -19.11500 -15.95000 -14.71000 1.000 31.02706 101 ARG B N 1
ATOM 2080 C CA . ARG B 1 101 ? -19.66800 -14.60200 -14.77800 1.000 29.71925 101 ARG B CA 1
ATOM 2081 C C . ARG B 1 101 ? -18.81100 -13.69500 -15.65000 1.000 28.83426 101 ARG B C 1
ATOM 2082 O O . ARG B 1 101 ? -19.33200 -12.78400 -16.30200 1.000 32.72316 101 ARG B O 1
ATOM 2090 N N . PHE B 1 102 ? -17.49800 -13.93000 -15.65200 1.000 31.02918 102 PHE B N 1
ATOM 2091 C CA . PHE B 1 102 ? -16.55100 -13.10400 -16.39000 1.000 30.50707 102 PHE B CA 1
ATOM 2092 C C . PHE B 1 102 ? -16.85600 -13.13700 -17.88400 1.000 30.77200 102 PHE B C 1
ATOM 2093 O O . PHE B 1 102 ? -17.08700 -12.09500 -18.51300 1.000 26.90861 102 PHE B O 1
ATOM 2101 N N . VAL B 1 103 ? -16.90400 -14.34000 -18.46000 1.000 27.68532 103 VAL B N 1
ATOM 2102 C CA . VAL B 1 103 ? -17.13300 -14.47100 -19.89600 1.000 28.76144 103 VAL B CA 1
ATOM 2103 C C . VAL B 1 103 ? -18.58100 -14.12800 -20.24100 1.000 32.99393 103 VAL B C 1
ATOM 2104 O O . VAL B 1 103 ? -18.86100 -13.62100 -21.33600 1.000 32.33478 103 VAL B O 1
ATOM 2108 N N . ASP B 1 104 ? -19.52000 -14.34200 -19.31000 1.000 28.31365 104 ASP B N 1
ATOM 2109 C CA . ASP B 1 104 ? -20.91700 -14.03100 -19.61400 1.000 32.01740 104 ASP B CA 1
ATOM 2110 C C . ASP B 1 104 ? -21.14800 -12.52900 -19.74700 1.000 31.67501 104 ASP B C 1
ATOM 2111 O O . ASP B 1 104 ? -21.98500 -12.09800 -20.55100 1.000 29.55289 104 ASP B O 1
ATOM 2116 N N . VAL B 1 105 ? -20.43400 -11.71700 -18.95400 1.000 30.95172 105 VAL B N 1
ATOM 2117 C CA . VAL B 1 105 ? -20.53700 -10.26000 -19.09200 1.000 28.43202 105 VAL B CA 1
ATOM 2118 C C . VAL B 1 105 ? -20.00400 -9.82000 -20.44800 1.000 28.21900 105 VAL B C 1
ATOM 2119 O O . VAL B 1 105 ? -20.59900 -8.96400 -21.12100 1.000 25.25138 105 VAL B O 1
ATOM 2123 N N . ILE B 1 106 ? -18.86500 -10.38300 -20.85900 1.000 23.28673 106 ILE B N 1
ATOM 2124 C CA . ILE B 1 106 ? -18.31800 -10.08200 -22.17500 1.000 25.87787 106 ILE B CA 1
ATOM 2125 C C . ILE B 1 106 ? -19.33000 -10.41600 -23.25700 1.000 28.70838 106 ILE B C 1
ATOM 2126 O O . ILE B 1 106 ? -19.54800 -9.63000 -24.19000 1.000 26.47289 106 ILE B O 1
ATOM 2131 N N . ARG B 1 107 ? -19.97000 -11.58300 -23.15300 1.000 26.61094 107 ARG B N 1
ATOM 2132 C CA A ARG B 1 107 ? -20.92700 -11.98800 -24.18000 0.456 33.87817 107 ARG B CA 1
ATOM 2133 C CA B ARG B 1 107 ? -20.91500 -11.96800 -24.19700 0.544 33.20659 107 ARG B CA 1
ATOM 2134 C C . ARG B 1 107 ? -22.19000 -11.13300 -24.14700 1.000 31.44558 107 ARG B C 1
ATOM 2135 O O . ARG B 1 107 ? -22.80000 -10.88500 -25.19400 1.000 30.82047 107 ARG B O 1
ATOM 2150 N N . ALA B 1 108 ? -22.60800 -10.69400 -22.95800 1.000 25.57606 108 ALA B N 1
ATOM 2151 C CA . ALA B 1 108 ? -23.87800 -9.98600 -22.82500 1.000 29.23042 108 ALA B CA 1
ATOM 2152 C C . ALA B 1 108 ? -23.84200 -8.52300 -23.29900 1.000 37.68603 108 ALA B C 1
ATOM 2153 O O . ALA B 1 108 ? -24.90000 -7.95900 -23.60300 1.000 37.09363 108 ALA B O 1
ATOM 2155 N N . ASP B 1 109 ? -22.68000 -7.87200 -23.35700 1.000 37.58480 109 ASP B N 1
ATOM 2156 C CA . ASP B 1 109 ? -22.60600 -6.46400 -23.77100 1.000 36.93801 109 ASP B CA 1
ATOM 2157 C C . ASP B 1 109 ? -21.33400 -6.23200 -24.57400 1.000 35.18414 109 ASP B C 1
ATOM 2158 O O . ASP B 1 109 ? -20.40200 -5.56200 -24.11600 1.000 29.81425 109 ASP B O 1
ATOM 2163 N N . PRO B 1 110 ? -21.27200 -6.77600 -25.79500 1.000 36.23744 110 PRO B N 1
ATOM 2164 C CA . PRO B 1 110 ? -20.06100 -6.58600 -26.60800 1.000 30.51606 110 PRO B CA 1
ATOM 2165 C C . PRO B 1 110 ? -19.83900 -5.15100 -27.00300 1.000 29.11353 110 PRO B C 1
ATOM 2166 O O . PRO B 1 110 ? -18.68100 -4.75400 -27.17000 1.000 33.72740 110 PRO B O 1
ATOM 2170 N N . GLU B 1 111 ? -20.91800 -4.37300 -27.18600 1.000 32.71028 111 GLU B N 1
ATOM 2171 C CA . GLU B 1 111 ? -20.80700 -2.98900 -27.65400 1.000 31.53468 111 GLU B CA 1
ATOM 2172 C C . GLU B 1 111 ? -20.11900 -2.10300 -26.62200 1.000 30.75009 111 GLU B C 1
ATOM 2173 O O . GLU B 1 111 ? -19.21600 -1.32800 -26.95900 1.000 30.48740 111 GLU B O 1
ATOM 2179 N N . ALA B 1 112 ? -20.53700 -2.19400 -25.35700 1.000 30.37785 112 ALA B N 1
ATOM 2180 C CA . ALA B 1 112 ? -19.91700 -1.36800 -24.32900 1.000 26.44805 112 ALA B CA 1
ATOM 2181 C C . ALA B 1 112 ? -18.44100 -1.70900 -24.16600 1.000 28.34909 112 ALA B C 1
ATOM 2182 O O . ALA B 1 112 ? -17.61800 -0.82300 -23.93700 1.000 27.22289 112 ALA B O 1
ATOM 2184 N N . ILE B 1 113 ? -18.08400 -2.99300 -24.28400 1.000 30.40751 113 ILE B N 1
ATOM 2185 C CA . ILE B 1 113 ? -16.68300 -3.38500 -24.14400 1.000 26.45553 113 ILE B CA 1
ATOM 2186 C C . ILE B 1 113 ? -15.88400 -2.96900 -25.37500 1.000 25.54438 113 ILE B C 1
ATOM 2187 O O . ILE B 1 113 ? -14.74800 -2.49000 -25.25800 1.000 25.69926 113 ILE B O 1
ATOM 2192 N N . ALA B 1 114 ? -16.47200 -3.11200 -26.57200 1.000 25.29249 114 ALA B N 1
ATOM 2193 C CA . ALA B 1 114 ? -15.80800 -2.62400 -27.78100 1.000 28.01652 114 ALA B CA 1
ATOM 2194 C C . ALA B 1 114 ? -15.45800 -1.14100 -27.66300 1.000 26.74000 114 ALA B C 1
ATOM 2195 O O . ALA B 1 114 ? -14.36300 -0.73100 -28.05400 1.000 21.97217 114 ALA B O 1
ATOM 2197 N N . LYS B 1 115 ? -16.35900 -0.33900 -27.08600 1.000 26.20621 115 LYS B N 1
ATOM 2198 C CA . LYS B 1 115 ? -16.09200 1.08500 -26.88300 1.000 32.03405 115 LYS B CA 1
ATOM 2199 C C . LYS B 1 115 ? -15.02600 1.30500 -25.81600 1.000 26.34685 115 LYS B C 1
ATOM 2200 O O . LYS B 1 115 ? -14.09800 2.10300 -26.00100 1.000 29.28134 115 LYS B O 1
ATOM 2206 N N . LEU B 1 116 ? -15.17000 0.62600 -24.67500 1.000 25.95357 116 LEU B N 1
ATOM 2207 C CA . LEU B 1 116 ? -14.18500 0.71800 -23.60200 1.000 26.79356 116 LEU B CA 1
ATOM 2208 C C . LEU B 1 116 ? -12.76000 0.50900 -24.10800 1.000 24.74138 116 LEU B C 1
ATOM 2209 O O . LEU B 1 116 ? -11.84200 1.24500 -23.72500 1.000 28.95693 116 LEU B O 1
ATOM 2214 N N . LEU B 1 117 ? -12.55500 -0.48700 -24.97000 1.000 21.97160 117 LEU B N 1
ATOM 2215 C CA . LEU B 1 117 ? -11.22300 -0.85800 -25.42200 1.000 21.94260 117 LEU B CA 1
ATOM 2216 C C . LEU B 1 117 ? -10.91900 -0.32800 -26.81200 1.000 21.58283 117 LEU B C 1
ATOM 2217 O O . LEU B 1 117 ? -9.83800 -0.60300 -27.34200 1.000 25.72922 117 LEU B O 1
ATOM 2222 N N . ASN B 1 118 ? -11.83500 0.44300 -27.38900 1.000 24.53008 118 ASN B N 1
ATOM 2223 C CA . ASN B 1 118 ? -11.80300 0.87200 -28.79800 1.000 28.00890 118 ASN B CA 1
ATOM 2224 C C . ASN B 1 118 ? -11.44500 -0.28400 -29.72800 1.000 24.37563 118 ASN B C 1
ATOM 2225 O O . ASN B 1 118 ? -10.53800 -0.19800 -30.56000 1.000 24.38456 118 ASN B O 1
ATOM 2230 N N . ILE B 1 119 ? -12.17000 -1.38700 -29.58200 1.000 24.56332 119 ILE B N 1
ATOM 2231 C CA . ILE B 1 119 ? -12.03200 -2.47100 -30.54700 1.000 29.23202 119 ILE B CA 1
ATOM 2232 C C . ILE B 1 119 ? -13.41000 -2.70400 -31.13800 1.000 28.73585 119 ILE B C 1
ATOM 2233 O O . ILE B 1 119 ? -14.36000 -1.99200 -30.79300 1.000 28.79432 119 ILE B O 1
ATOM 2238 N N . SER B 1 120 ? -13.53000 -3.66900 -32.04300 1.000 22.95499 120 SER B N 1
ATOM 2239 C CA . SER B 1 120 ? -14.79900 -3.88400 -32.71900 1.000 24.96559 120 SER B CA 1
ATOM 2240 C C . SER B 1 120 ? -15.66700 -4.87200 -31.95100 1.000 25.40520 120 SER B C 1
ATOM 2241 O O . SER B 1 120 ? -15.19600 -5.63600 -31.10100 1.000 24.89831 120 SER B O 1
ATOM 2244 N N . LYS B 1 121 ? -16.95800 -4.85700 -32.28100 1.000 28.69561 121 LYS B N 1
ATOM 2245 C CA . LYS B 1 121 ? -17.89000 -5.82900 -31.71800 1.000 31.75441 121 LYS B CA 1
ATOM 2246 C C . LYS B 1 121 ? -17.47300 -7.26400 -32.05000 1.000 30.53161 121 LYS B C 1
ATOM 2247 O O . LYS B 1 121 ? -17.56200 -8.15500 -31.19600 1.000 28.91697 121 LYS B O 1
ATOM 2253 N N . GLU B 1 122 ? -17.03300 -7.51200 -33.29200 1.000 25.75707 122 GLU B N 1
ATOM 2254 C CA . GLU B 1 122 ? -16.48400 -8.82500 -33.63400 1.000 30.40378 122 GLU B CA 1
ATOM 2255 C C . GLU B 1 122 ? -15.31500 -9.18600 -32.73300 1.000 30.30540 122 GLU B C 1
ATOM 2256 O O . GLU B 1 122 ? -15.19300 -10.34200 -32.29200 1.000 28.68093 122 GLU B O 1
ATOM 2262 N N . ASP B 1 123 ? -14.42500 -8.21500 -32.47500 1.000 24.88120 123 ASP B N 1
ATOM 2263 C CA . ASP B 1 123 ? -13.28900 -8.45500 -31.58400 1.000 26.17721 123 ASP B CA 1
ATOM 2264 C C . ASP B 1 123 ? -13.75300 -8.89100 -30.19600 1.000 27.32239 123 ASP B C 1
ATOM 2265 O O . ASP B 1 123 ? -13.16600 -9.80300 -29.59500 1.000 25.15541 123 ASP B O 1
ATOM 2270 N N . VAL B 1 124 ? -14.79200 -8.24200 -29.66200 1.000 24.03671 124 VAL B N 1
ATOM 2271 C CA . VAL B 1 124 ? -15.25000 -8.57200 -28.31300 1.000 22.85012 124 VAL B CA 1
ATOM 2272 C C . VAL B 1 124 ? -15.86500 -9.96300 -28.29100 1.000 23.44729 124 VAL B C 1
ATOM 2273 O O . VAL B 1 124 ? -15.66200 -10.72900 -27.34100 1.000 26.70431 124 VAL B O 1
ATOM 2277 N N . GLN B 1 125 ? -16.61800 -10.32000 -29.34500 1.000 24.34205 125 GLN B N 1
ATOM 2278 C CA . GLN B 1 125 ? -17.12100 -11.68500 -29.44400 1.000 25.42366 125 GLN B CA 1
ATOM 2279 C C . GLN B 1 125 ? -15.98500 -12.67900 -29.61400 1.000 22.77630 125 GLN B C 1
ATOM 2280 O O . GLN B 1 125 ? -16.10300 -13.82500 -29.18100 1.000 24.12560 125 GLN B O 1
ATOM 2286 N N . GLY B 1 126 ? -14.89200 -12.26700 -30.25200 1.000 20.71377 126 GLY B N 1
ATOM 2287 C CA . GLY B 1 126 ? -13.69200 -13.07900 -30.23300 1.000 19.53743 126 GLY B CA 1
ATOM 2288 C C . GLY B 1 126 ? -13.15400 -13.30300 -28.83100 1.000 22.87884 126 GLY B C 1
ATOM 2289 O O . GLY B 1 126 ? -12.60600 -14.36700 -28.54000 1.000 25.04045 126 GLY B O 1
ATOM 2290 N N . LEU B 1 127 ? -13.28100 -12.30400 -27.94400 1.000 22.57324 127 LEU B N 1
ATOM 2291 C CA . LEU B 1 127 ? -12.85000 -12.49000 -26.55400 1.000 23.40184 127 LEU B CA 1
ATOM 2292 C C . LEU B 1 127 ? -13.73400 -13.50500 -25.82900 1.000 23.60504 127 LEU B C 1
ATOM 2293 O O . LEU B 1 127 ? -13.23400 -14.40400 -25.13900 1.000 26.05670 127 LEU B O 1
ATOM 2298 N N . ALA B 1 128 ? -15.05800 -13.36800 -25.95800 1.000 28.11020 128 ALA B N 1
ATOM 2299 C CA . ALA B 1 128 ? -15.96000 -14.31400 -25.30700 1.000 24.38891 128 ALA B CA 1
ATOM 2300 C C . ALA B 1 128 ? -15.77900 -15.71500 -25.88100 1.000 26.08104 128 ALA B C 1
ATOM 2301 O O . ALA B 1 128 ? -15.85800 -16.70900 -25.15400 1.000 26.25104 128 ALA B O 1
ATOM 2303 N N . ARG B 1 129 ? -15.51500 -15.81000 -27.18400 1.000 20.25950 129 ARG B N 1
ATOM 2304 C CA . ARG B 1 129 ? -15.28600 -17.12000 -27.77800 1.000 27.74878 129 ARG B CA 1
ATOM 2305 C C . ARG B 1 129 ? -14.02000 -17.75400 -27.21000 1.000 26.62681 129 ARG B C 1
ATOM 2306 O O . ARG B 1 129 ? -14.01800 -18.93700 -26.86900 1.000 26.62979 129 ARG B O 1
ATOM 2314 N N . ALA B 1 130 ? -12.96200 -16.96100 -27.02200 1.000 24.03547 130 ALA B N 1
ATOM 2315 C CA . ALA B 1 130 ? -11.69500 -17.51500 -26.56600 1.000 25.21600 130 ALA B CA 1
ATOM 2316 C C . ALA B 1 130 ? -11.77600 -17.96600 -25.11800 1.000 26.59622 130 ALA B C 1
ATOM 2317 O O . ALA B 1 130 ? -11.23500 -19.01900 -24.77300 1.000 24.21796 130 ALA B O 1
ATOM 2319 N N . GLY B 1 131 ? -12.45500 -17.19000 -24.26900 1.000 22.59637 131 GLY B N 1
ATOM 2320 C CA . GLY B 1 131 ? -12.64100 -17.59700 -22.88700 1.000 24.72204 131 GLY B CA 1
ATOM 2321 C C . GLY B 1 131 ? -13.49500 -18.84700 -22.76700 1.000 26.95528 131 GLY B C 1
ATOM 2322 O O . GLY B 1 131 ? -13.14700 -19.78400 -22.04600 1.000 26.31003 131 GLY B O 1
ATOM 2323 N N . GLU B 1 132 ? -14.61700 -18.88200 -23.49200 1.000 24.41877 132 GLU B N 1
ATOM 2324 C CA . GLU B 1 132 ? -15.44900 -20.08300 -23.52200 1.000 29.54280 132 GLU B CA 1
ATOM 2325 C C . GLU B 1 132 ? -14.66400 -21.28300 -24.06400 1.000 29.36604 132 GLU B C 1
ATOM 2326 O O . GLU B 1 132 ? -14.79400 -22.40300 -23.55400 1.000 26.76504 132 GLU B O 1
ATOM 2332 N N . ALA B 1 133 ? -13.80600 -21.07100 -25.06600 1.000 29.04219 133 ALA B N 1
ATOM 2333 C CA . ALA B 1 133 ? -12.96300 -22.18500 -25.50200 1.000 30.50158 133 ALA B CA 1
ATOM 2334 C C . ALA B 1 133 ? -11.93600 -22.56300 -24.43300 1.000 30.81974 133 ALA B C 1
ATOM 2335 O O . ALA B 1 133 ? -11.56400 -23.73500 -24.32600 1.000 29.78200 133 ALA B O 1
ATOM 2337 N N . ALA B 1 134 ? -11.48000 -21.59400 -23.62700 1.000 30.22827 134 ALA B N 1
ATOM 2338 C CA . ALA B 1 134 ? -10.51900 -21.89500 -22.56600 1.000 29.65135 134 ALA B CA 1
ATOM 2339 C C . ALA B 1 134 ? -11.18400 -22.64600 -21.41800 1.000 25.18897 134 ALA B C 1
ATOM 2340 O O . ALA B 1 134 ? -10.59700 -23.59100 -20.86200 1.000 25.86559 134 ALA B O 1
ATOM 2342 N N . ILE B 1 135 ? -12.42400 -22.27400 -21.08100 1.000 24.15448 135 ILE B N 1
ATOM 2343 C CA . ILE B 1 135 ? -13.19200 -23.04100 -20.10100 1.000 29.11390 135 ILE B CA 1
ATOM 2344 C C . ILE B 1 135 ? -13.31700 -24.49300 -20.54700 1.000 29.34066 135 ILE B C 1
ATOM 2345 O O . ILE B 1 135 ? -13.21700 -25.42300 -19.73200 1.000 29.75043 135 ILE B O 1
ATOM 2350 N N . GLU B 1 136 ? -13.50100 -24.71500 -21.85400 1.000 30.53227 136 GLU B N 1
ATOM 2351 C CA . GLU B 1 136 ? -13.63500 -26.08000 -22.36100 1.000 32.78568 136 GLU B CA 1
ATOM 2352 C C . GLU B 1 136 ? -12.37500 -26.89100 -22.11200 1.000 31.45331 136 GLU B C 1
ATOM 2353 O O . GLU B 1 136 ? -12.45100 -28.07000 -21.75200 1.000 36.36229 136 GLU B O 1
ATOM 2359 N N . ARG B 1 137 ? -11.20900 -26.28000 -22.28700 1.000 29.08840 137 ARG B N 1
ATOM 2360 C CA . ARG B 1 137 ? -9.93900 -26.94800 -22.03700 1.000 29.93700 137 ARG B CA 1
ATOM 2361 C C . ARG B 1 137 ? -9.56800 -27.00500 -20.56100 1.000 26.84361 137 ARG B C 1
ATOM 2362 O O . ARG B 1 137 ? -8.43300 -27.38000 -20.23700 1.000 31.18959 137 ARG B O 1
ATOM 2370 N N . GLY B 1 138 ? -10.46900 -26.62700 -19.66400 1.000 26.47308 138 GLY B N 1
ATOM 2371 C CA . GLY B 1 138 ? -10.10100 -26.55700 -18.26400 1.000 29.98437 138 GLY B CA 1
ATOM 2372 C C . GLY B 1 138 ? -9.12700 -25.45100 -17.90800 1.000 31.03268 138 GLY B C 1
ATOM 2373 O O . GLY B 1 138 ? -8.48400 -25.53900 -16.86300 1.000 30.60714 138 GLY B O 1
ATOM 2374 N N . GLU B 1 139 ? -9.01400 -24.40000 -18.73700 1.000 25.34374 139 GLU B N 1
ATOM 2375 C CA . GLU B 1 139 ? -8.04700 -23.32900 -18.50700 1.000 31.86543 139 GLU B CA 1
ATOM 2376 C C . GLU B 1 139 ? -8.61400 -22.13800 -17.75700 1.000 32.25012 139 GLU B C 1
ATOM 2377 O O . GLU B 1 139 ? -7.84000 -21.31900 -17.25200 1.000 37.07048 139 GLU B O 1
ATOM 2383 N N . GLY B 1 140 ? -9.90600 -21.93000 -17.75600 1.000 31.18331 140 GLY B N 1
ATOM 2384 C CA . GLY B 1 140 ? -10.40600 -20.72700 -17.13900 1.000 33.72119 140 GLY B CA 1
ATOM 2385 C C . GLY B 1 140 ? -10.48300 -19.58900 -18.14300 1.000 30.26027 140 GLY B C 1
ATOM 2386 O O . GLY B 1 140 ? -9.55800 -19.29800 -18.83100 1.000 38.91483 140 GLY B O 1
ATOM 2387 N N . ALA B 1 141 ? -11.65100 -18.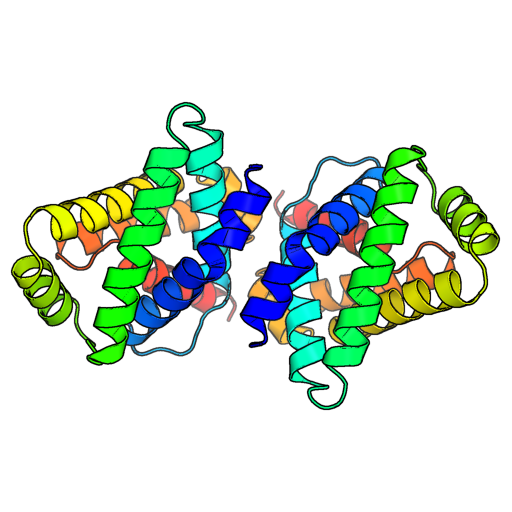96300 -18.22700 1.000 28.06962 141 ALA B N 1
ATOM 2388 C CA . ALA B 1 141 ? -11.89800 -17.87900 -19.18500 1.000 22.25183 141 ALA B CA 1
ATOM 2389 C C . ALA B 1 141 ? -10.81400 -16.80000 -19.32200 1.000 31.32439 141 ALA B C 1
ATOM 2390 O O . ALA B 1 141 ? -10.45500 -16.41400 -20.43400 1.000 26.93682 141 ALA B O 1
ATOM 2392 N N A SER B 1 142 ? -10.39200 -16.21700 -18.20100 0.770 27.74331 142 SER B N 1
ATOM 2393 N N B SER B 1 142 ? -10.41300 -16.23800 -18.19400 0.230 27.72313 142 SER B N 1
ATOM 2394 C CA A SER B 1 142 ? -9.36700 -15.17200 -18.18100 0.770 28.27700 142 SER B CA 1
ATOM 2395 C CA B SER B 1 142 ? -9.42600 -15.17600 -18.16000 0.230 28.46719 142 SER B CA 1
ATOM 2396 C C A SER B 1 142 ? -8.17800 -15.41800 -19.07500 0.770 28.37040 142 SER B C 1
ATOM 2397 C C B SER B 1 142 ? -8.16800 -15.40000 -19.01300 0.230 28.22157 142 SER B C 1
ATOM 2398 O O A SER B 1 142 ? -7.71000 -14.52600 -19.72200 0.770 27.49348 142 SER B O 1
ATOM 2399 O O B SER B 1 142 ? -7.73600 -14.50300 -19.71500 0.230 27.28165 142 SER B O 1
ATOM 2404 N N . LEU B 1 143 ? -7.65100 -16.61700 -19.01700 1.000 25.75657 143 LEU B N 1
ATOM 2405 C CA . LEU B 1 143 ? -6.48500 -16.95300 -19.79800 1.000 29.66348 143 LEU B CA 1
ATOM 2406 C C . LEU B 1 143 ? -6.79700 -16.89400 -21.27900 1.000 28.72692 143 LEU B C 1
ATOM 2407 O O . LEU B 1 143 ? -6.05500 -16.34200 -22.03100 1.000 24.79514 143 LEU B O 1
ATOM 2412 N N . GLY B 1 144 ? -7.89100 -17.50000 -21.68300 1.000 26.94286 144 GLY B N 1
ATOM 2413 C CA . GLY B 1 144 ? -8.28500 -17.38300 -23.07900 1.000 21.25188 144 GLY B CA 1
ATOM 2414 C C . GLY B 1 144 ? -8.45500 -15.93200 -23.50200 1.000 29.43474 144 GLY B C 1
ATOM 2415 O O . GLY B 1 144 ? -7.97600 -15.52500 -24.56200 1.000 26.64018 144 GLY B O 1
ATOM 2416 N N . VAL B 1 145 ? -9.11200 -15.12700 -22.65400 1.000 25.20380 145 VAL B N 1
ATOM 2417 C CA . VAL B 1 145 ? -9.37800 -13.72900 -22.98100 1.000 24.38615 145 VAL B CA 1
ATOM 2418 C C . VAL B 1 145 ? -8.07400 -12.94400 -23.12000 1.000 23.62600 145 VAL B C 1
ATOM 2419 O O . VAL B 1 145 ? -7.90700 -12.14800 -24.05500 1.000 27.10691 145 VAL B O 1
ATOM 2423 N N . LEU B 1 146 ? -7.13600 -13.14300 -22.19200 1.000 22.23346 146 LEU B N 1
ATOM 2424 C CA . LEU B 1 146 ? -5.83700 -12.48100 -22.27800 1.000 23.23715 146 LEU B CA 1
ATOM 2425 C C . LEU B 1 146 ? -5.15100 -12.78700 -23.59900 1.000 25.00523 146 LEU B C 1
ATOM 2426 O O . LEU B 1 146 ? -4.66100 -11.87600 -24.28300 1.000 26.11272 146 LEU B O 1
ATOM 2431 N N . ARG B 1 147 ? -5.08900 -14.07500 -23.96100 1.000 21.96543 147 ARG B N 1
ATOM 2432 C CA . ARG B 1 147 ? -4.46400 -14.47000 -25.22100 1.000 23.84464 147 ARG B CA 1
ATOM 2433 C C . ARG B 1 147 ? -5.13100 -13.78100 -26.39900 1.000 23.22446 147 ARG B C 1
ATOM 2434 O O . ARG B 1 147 ? -4.45800 -13.26700 -27.30100 1.000 23.81306 147 ARG B O 1
ATOM 2442 N N . GLU B 1 148 ? -6.46400 -13.79100 -26.42800 1.000 22.87239 148 GLU B N 1
ATOM 2443 C CA . GLU B 1 148 ? -7.16300 -13.14500 -27.53800 1.000 25.67084 148 GLU B CA 1
ATOM 2444 C C . GLU B 1 148 ? -6.95400 -11.62900 -27.52300 1.000 24.90001 148 GLU B C 1
ATOM 2445 O O . GLU B 1 148 ? -6.80400 -11.01600 -28.58400 1.000 20.42958 148 GLU B O 1
ATOM 2451 N N . LEU B 1 149 ? -6.92000 -11.00800 -26.33400 1.000 24.91740 149 LEU B N 1
ATOM 2452 C CA . LEU B 1 149 ? -6.57800 -9.58500 -26.26200 1.000 27.82623 149 LEU B CA 1
ATOM 2453 C C . LEU B 1 149 ? -5.26300 -9.31400 -26.97600 1.000 27.07795 149 LEU B C 1
ATOM 2454 O O . LEU B 1 149 ? -5.12300 -8.30400 -27.67900 1.000 25.04473 149 LEU B O 1
ATOM 2459 N N . ARG B 1 150 ? -4.28400 -10.20900 -26.79500 1.000 24.92688 150 ARG B N 1
ATOM 2460 C CA . ARG B 1 150 ? -2.97100 -10.03700 -27.41100 1.000 31.39058 150 ARG B CA 1
ATOM 2461 C C . ARG B 1 150 ? -3.05200 -10.16500 -28.92600 1.000 28.18064 150 ARG B C 1
ATOM 2462 O O . ARG B 1 150 ? -2.38500 -9.41700 -29.64600 1.000 27.03243 150 ARG B O 1
ATOM 2470 N N . LYS B 1 151 ? -3.84000 -11.12700 -29.42600 1.000 30.02577 151 LYS B N 1
ATOM 2471 C CA . LYS B 1 151 ? -4.00200 -11.27200 -30.87200 1.000 29.60183 151 LYS B CA 1
ATOM 2472 C C . LYS B 1 151 ? -4.60700 -10.01700 -31.48400 1.000 32.44887 151 LYS B C 1
ATOM 2473 O O . LYS B 1 151 ? -4.14600 -9.54600 -32.53100 1.000 34.55097 151 LYS B O 1
ATOM 2479 N N . ILE B 1 152 ? -5.64000 -9.46100 -30.84400 1.000 26.11990 152 ILE B N 1
ATOM 2480 C CA . ILE B 1 152 ? -6.27200 -8.26100 -31.37300 1.000 29.79833 152 ILE B CA 1
ATOM 2481 C C . ILE B 1 152 ? -5.25100 -7.13800 -31.49300 1.000 33.59037 152 ILE B C 1
ATOM 2482 O O . ILE B 1 152 ? -5.16700 -6.46100 -32.52400 1.000 26.61232 152 ILE B O 1
ATOM 2487 N N . GLU B 1 153 ? -4.42800 -6.95400 -30.45900 1.000 26.01635 153 GLU B N 1
ATOM 2488 C CA . GLU B 1 153 ? -3.42800 -5.89600 -30.49700 1.000 31.67824 153 GLU B CA 1
ATOM 2489 C C . GLU B 1 153 ? -2.40900 -6.09800 -31.61600 1.000 33.19901 153 GLU B C 1
ATOM 2490 O O . GLU B 1 153 ? -1.82200 -5.12100 -32.09400 1.000 38.00898 153 GLU B O 1
ATOM 2496 N N . LYS B 1 154 ? -2.17100 -7.34500 -32.03700 1.000 36.16646 154 LYS B N 1
ATOM 2497 C CA . LYS B 1 154 ? -1.26900 -7.56900 -33.16800 1.000 46.63839 154 LYS B CA 1
ATOM 2498 C C . LYS B 1 154 ? -1.74100 -6.85400 -34.42700 1.000 44.10429 154 LYS B C 1
ATOM 2499 O O . LYS B 1 154 ? -0.91900 -6.53100 -35.29300 1.000 48.41230 154 LYS B O 1
ATOM 2505 N N . LYS B 1 155 ? -3.03900 -6.58600 -34.53800 1.000 42.14863 155 LYS B N 1
ATOM 2506 C CA . LYS B 1 155 ? -3.59700 -5.88000 -35.68000 1.000 46.56909 155 LYS B CA 1
ATOM 2507 C C . LYS B 1 155 ? -3.32200 -4.38100 -35.64800 1.000 52.93654 155 LYS B C 1
ATOM 2508 O O . LYS B 1 155 ? -3.70400 -3.68100 -36.59100 1.000 60.98798 155 LYS B O 1
ATOM 2514 N N . ARG B 1 156 ? -2.65800 -3.87200 -34.60500 1.000 48.15693 156 ARG B N 1
ATOM 2515 C CA . ARG B 1 156 ? -2.12700 -2.51300 -34.67700 1.000 55.29353 156 ARG B CA 1
ATOM 2516 C C . ARG B 1 156 ? -0.98600 -2.42900 -35.68700 1.000 61.17527 156 ARG B C 1
ATOM 2517 O O . ARG B 1 156 ? -0.78700 -1.38200 -36.31500 1.000 60.63049 156 ARG B O 1
ATOM 2525 N N . ASN B 1 157 ? -0.24700 -3.52300 -35.87700 1.000 63.15243 157 ASN B N 1
ATOM 2526 C CA . ASN B 1 157 ? 0.73000 -3.61800 -36.96900 1.000 69.48943 157 ASN B CA 1
ATOM 2527 C C . ASN B 1 157 ? 0.17100 -4.43200 -38.14000 1.000 65.64983 157 ASN B C 1
ATOM 2528 O O . ASN B 1 157 ? -0.15500 -3.89300 -39.20500 1.000 64.58521 157 ASN B O 1
#

Solvent-accessible surface area: 14927 Å² total; per-residue (Å²): 179,41,49,55,64,14,13,21,80,9,32,50,0,0,48,10,4,12,120,4,5,10,105,29,30,59,69,149,95,4,66,10,0,26,20,0,0,28,28,0,0,70,48,4,1,61,92,50,77,146,72,62,97,78,1,67,75,3,0,19,87,0,12,70,1,9,121,57,0,28,90,148,79,6,55,67,30,127,38,18,56,56,17,11,134,87,78,14,116,104,4,41,91,3,15,107,54,3,17,90,54,0,0,59,20,0,108,86,52,10,86,30,0,1,112,9,1,35,7,51,100,147,22,0,96,16,0,1,180,17,0,49,32,0,49,150,147,33,38,27,0,11,4,2,0,0,94,33,2,68,135,14,23,152,142,80,187,125,55,48,49,68,0,9,22,55,12,38,48,2,0,47,10,13,12,121,4,6,8,108,24,29,69,64,146,102,6,64,10,0,25,21,0,1,32,19,0,0,74,50,4,1,55,102,44,80,144,80,52,97,80,4,82,114,5,3,24,98,0,11,74,2,12,144,41,0,25,82,152,84,16,58,67,26,129,41,18,57,58,28,9,136,86,67,20,114,96,5,42,89,4,15,110,49,12,23,84,58,7,0,54,22,1,110,85,52,12,85,34,0,2,107,7,1,31,7,51,98,143,23,0,94,17,0,6,183,16,0,56,35,0,50,151,146,36,36,24,0,10,2,2,0,0,82,34,3,62,122,13,23,116,143,92,156

Sequence (314 aa):
LSDRELEASLQAFFEVHTRLVHRLAGIEPDPRFEILDKYIFRQIVADNPEEREKIRLDYGRAAEIFRDALARDITTPEAFNAYLEALGPDAVRTVQDLTRRFVDVIRADPEAIAKLLNISKEDVQGLARAGEAAIERGEGASLGVLRELRKIEKKRNLSDRELEASLQAFFEVHTRLVHRLAGIEPDPRFEILDKYIFRQIVADNPEEREKIRLDYGRAAEIFRDALARDITTPEAFNAYLEALGPDAVRTVQDLTRRFVDVIRRADPEAIAKLLNISKEDVQGLARAGEAAIERGEGASSLGVLRELRKIEKKRN